Protein AF-A0A959CC67-F1 (afdb_monomer)

Foldseek 3Di:
DVLLCQLCCVDDDPPNPDGRDPVSNVVSVVVVVVVVQVVCCVVVLADRLVCQLVDQHSCPDPVNVPPPLPEPDRDDAPPANEYQDPVVLLVVCVVVVAWAKEWAAARNGRLQSLCSRPACVDPLNVCLRRPHHHYYYHHLHAPAFPCPPDQPDFDALPPPRDTHTGSNSVVQSVCCVQPVDNDPGKIFIGGSVSRHGQDDIDHSVQQVDNVSVSVVSVSSSVSNVVVVVVVVVVVVVVD

Nearest PDB structures (foldseek):
  3f9u-assembly1_A  TM=9.363E-01  e=6.068E-14  Bacteroides fragilis NCTC 9343
  7tkv-assembly1_A  TM=7.760E-01  e=2.331E-03  Brucella abortus 2308
  3ira-assembly1_A  TM=5.179E-01  e=3.150E-04  Methanosarcina mazei Go1
  7tkv-assembly1_B  TM=6.887E-01  e=2.950E-03  Brucella abortus 2308
  3ph9-assembly1_A  TM=6.896E-01  e=1.941E-02  Homo sapiens

Mean predicted aligned error: 8.69 Å

Structure (mmCIF, N/CA/C/O backbone):
data_AF-A0A959CC67-F1
#
_entry.id   AF-A0A959CC67-F1
#
loop_
_atom_site.group_PDB
_atom_site.id
_atom_site.type_symbol
_atom_site.label_atom_id
_atom_site.label_alt_id
_atom_site.label_comp_id
_atom_site.label_asym_id
_atom_site.label_entity_id
_atom_site.label_seq_id
_atom_site.pdbx_PDB_ins_code
_atom_site.Cartn_x
_atom_site.Cartn_y
_atom_site.Cartn_z
_atom_site.occupancy
_atom_site.B_iso_or_equiv
_atom_site.auth_seq_id
_atom_site.auth_comp_id
_atom_site.auth_asym_id
_atom_site.auth_atom_id
_atom_site.pdbx_PDB_model_num
ATOM 1 N N . LEU A 1 1 ? 16.517 -4.692 -28.641 1.00 84.38 1 LEU A N 1
ATOM 2 C CA . LEU A 1 1 ? 16.849 -5.544 -29.814 1.00 84.38 1 LEU A CA 1
ATOM 3 C C . LEU A 1 1 ? 17.348 -4.743 -31.014 1.00 84.38 1 LEU A C 1
ATOM 5 O O . LEU A 1 1 ? 18.507 -4.908 -31.362 1.00 84.38 1 LEU A O 1
ATOM 9 N N . VAL A 1 2 ? 16.550 -3.844 -31.606 1.00 87.00 2 VAL A N 1
ATOM 10 C CA . VAL A 1 2 ? 16.956 -3.065 -32.802 1.00 87.00 2 VAL A CA 1
ATOM 11 C C . VAL A 1 2 ? 18.266 -2.296 -32.593 1.00 87.00 2 VAL A C 1
ATOM 13 O O . VAL A 1 2 ? 19.152 -2.363 -33.438 1.00 87.00 2 VAL A O 1
ATOM 16 N N . LEU A 1 3 ? 18.437 -1.652 -31.432 1.00 86.31 3 LEU A N 1
ATOM 17 C CA . LEU A 1 3 ? 19.683 -0.961 -31.086 1.00 86.31 3 LEU A CA 1
ATOM 18 C C . LEU A 1 3 ? 20.896 -1.907 -31.069 1.00 86.31 3 LEU A C 1
ATOM 20 O O . LEU A 1 3 ? 21.945 -1.555 -31.592 1.00 86.31 3 LEU A O 1
ATOM 24 N N . ALA A 1 4 ? 20.757 -3.124 -30.538 1.00 87.88 4 ALA A N 1
ATOM 25 C CA . ALA A 1 4 ? 21.839 -4.109 -30.535 1.00 87.88 4 ALA A CA 1
ATOM 26 C C . ALA A 1 4 ? 22.205 -4.549 -31.961 1.00 87.88 4 ALA A C 1
ATOM 28 O O . ALA A 1 4 ? 23.375 -4.523 -32.337 1.00 87.88 4 ALA A O 1
ATOM 29 N N . LEU A 1 5 ? 21.196 -4.868 -32.780 1.00 88.12 5 LEU A N 1
ATOM 30 C CA . LEU A 1 5 ? 21.379 -5.254 -34.184 1.00 88.12 5 LEU A CA 1
ATOM 31 C C . LEU A 1 5 ? 22.023 -4.130 -35.012 1.00 88.12 5 LEU A C 1
ATOM 33 O O . LEU A 1 5 ? 22.880 -4.392 -35.858 1.00 88.12 5 LEU A O 1
ATOM 37 N N . TYR A 1 6 ? 21.662 -2.875 -34.736 1.00 88.94 6 TYR A N 1
ATOM 38 C CA . TYR A 1 6 ? 22.313 -1.704 -35.316 1.00 88.94 6 TYR A CA 1
ATOM 39 C C . TYR A 1 6 ? 23.779 -1.594 -34.875 1.00 88.94 6 TYR A C 1
ATOM 41 O O . TYR A 1 6 ? 24.664 -1.399 -35.710 1.00 88.94 6 TYR A O 1
ATOM 49 N N . GLN A 1 7 ? 24.076 -1.772 -33.586 1.00 88.88 7 GLN A N 1
ATOM 50 C CA . GLN A 1 7 ? 25.447 -1.637 -33.097 1.00 88.88 7 GLN A CA 1
ATOM 51 C C . GLN A 1 7 ? 26.378 -2.731 -33.611 1.00 88.88 7 GLN A C 1
ATOM 53 O O . GLN A 1 7 ? 27.510 -2.414 -33.987 1.00 88.88 7 GLN A O 1
ATOM 58 N N . PHE A 1 8 ? 25.886 -3.963 -33.753 1.00 87.81 8 PHE A N 1
ATOM 59 C CA . PHE A 1 8 ? 26.622 -5.068 -34.372 1.00 87.81 8 PHE A CA 1
ATOM 60 C C . PHE A 1 8 ? 26.798 -4.934 -35.891 1.00 87.81 8 PHE A C 1
ATOM 62 O O . PHE A 1 8 ? 27.557 -5.698 -36.479 1.00 87.81 8 PHE A O 1
ATOM 69 N N . GLY A 1 9 ? 26.155 -3.950 -36.530 1.00 82.19 9 GLY A N 1
ATOM 70 C CA . GLY A 1 9 ? 26.275 -3.728 -37.972 1.00 82.19 9 GLY A CA 1
ATOM 71 C C . GLY A 1 9 ? 25.392 -4.644 -38.823 1.00 82.19 9 GLY A C 1
ATOM 72 O O . GLY A 1 9 ? 25.588 -4.699 -40.032 1.00 82.19 9 GLY A O 1
ATOM 73 N N . ILE A 1 10 ? 24.425 -5.343 -38.215 1.00 85.38 10 ILE A N 1
ATOM 74 C CA . ILE A 1 10 ? 23.473 -6.217 -38.921 1.00 85.38 10 ILE A CA 1
ATOM 75 C C . ILE A 1 10 ? 22.441 -5.373 -39.678 1.00 85.38 10 ILE A C 1
ATOM 77 O O . ILE A 1 10 ? 22.110 -5.681 -40.818 1.00 85.38 10 ILE A O 1
ATOM 81 N N . ILE A 1 11 ? 21.959 -4.286 -39.062 1.00 85.44 11 ILE A N 1
ATOM 82 C CA . ILE A 1 11 ? 21.077 -3.309 -39.716 1.00 85.44 11 ILE A CA 1
ATOM 83 C C . ILE A 1 11 ? 21.931 -2.119 -40.164 1.00 85.44 11 ILE A C 1
ATOM 85 O O . ILE A 1 11 ? 22.365 -1.352 -39.301 1.00 85.44 11 ILE A O 1
ATOM 89 N N . PRO A 1 12 ? 22.208 -1.940 -41.465 1.00 77.56 12 PRO A N 1
ATOM 90 C CA . PRO A 1 12 ? 23.045 -0.844 -41.934 1.00 77.56 12 PRO A CA 1
ATOM 91 C C . PRO A 1 12 ? 22.294 0.495 -41.878 1.00 77.56 12 PRO A C 1
ATOM 93 O O . PRO A 1 12 ? 21.225 0.650 -42.461 1.00 77.56 12 PRO A O 1
ATOM 96 N N . TRP A 1 13 ? 22.880 1.491 -41.212 1.00 77.50 13 TRP A N 1
ATOM 97 C CA . TRP A 1 13 ? 22.390 2.878 -41.193 1.00 77.50 13 TRP A CA 1
ATOM 98 C C . TRP A 1 13 ? 23.575 3.852 -41.063 1.00 77.50 13 TRP A C 1
ATOM 100 O O . TRP A 1 13 ? 24.715 3.437 -40.823 1.00 77.50 13 TRP A O 1
ATOM 110 N N . LYS A 1 14 ? 23.342 5.155 -41.286 1.00 75.00 14 LYS A N 1
ATOM 111 C CA . LYS A 1 14 ? 24.371 6.209 -41.194 1.00 75.00 14 LYS A CA 1
ATOM 112 C C . LYS A 1 14 ? 25.206 6.056 -39.914 1.00 75.00 14 LYS A C 1
ATOM 114 O O . LYS A 1 14 ? 24.661 6.104 -38.823 1.00 75.00 14 LYS A O 1
ATOM 119 N N . GLY A 1 15 ? 26.525 5.915 -40.069 1.00 73.62 15 GLY A N 1
ATOM 120 C CA . GLY A 1 15 ? 27.477 5.851 -38.953 1.00 73.62 15 GLY A CA 1
ATOM 121 C C . GLY A 1 15 ? 27.865 4.447 -38.470 1.00 73.62 15 GLY A C 1
ATOM 122 O O . GLY A 1 15 ? 28.756 4.347 -37.633 1.00 73.62 15 GLY A O 1
ATOM 123 N N . ASN A 1 16 ? 27.276 3.365 -39.001 1.00 74.44 16 ASN A N 1
ATOM 124 C CA . ASN A 1 16 ? 27.587 1.997 -38.547 1.00 74.44 16 ASN A CA 1
ATOM 125 C C . ASN A 1 16 ? 28.382 1.132 -39.543 1.00 74.44 16 ASN A C 1
ATOM 127 O O . ASN A 1 16 ? 28.666 -0.029 -39.237 1.00 74.44 16 ASN A O 1
ATOM 131 N N . LYS A 1 17 ? 28.755 1.694 -40.700 1.00 71.56 17 LYS A N 1
ATOM 132 C CA . LYS A 1 17 ? 29.462 0.986 -41.776 1.00 71.56 17 LYS A CA 1
ATOM 133 C C . LYS A 1 17 ? 30.828 0.481 -41.291 1.00 71.56 17 LYS A C 1
ATOM 135 O O . LYS A 1 17 ? 31.613 1.256 -40.755 1.00 71.56 17 LYS A O 1
ATOM 140 N N . GLY A 1 18 ? 31.112 -0.802 -41.514 1.00 74.75 18 GLY A N 1
ATOM 141 C CA . GLY A 1 18 ? 32.368 -1.454 -41.121 1.00 74.75 18 GLY A CA 1
ATOM 142 C C . GLY A 1 18 ? 32.277 -2.257 -39.819 1.00 74.75 18 GLY A C 1
ATOM 143 O O . GLY A 1 18 ? 31.224 -2.327 -39.184 1.00 74.75 18 GLY A O 1
ATOM 144 N N . ARG A 1 19 ? 33.390 -2.898 -39.431 1.00 79.25 19 ARG A N 1
ATOM 145 C CA . ARG A 1 19 ? 33.456 -3.738 -38.224 1.00 79.25 19 ARG A CA 1
ATOM 146 C C . ARG A 1 19 ? 33.178 -2.902 -36.963 1.00 79.25 19 ARG A C 1
ATOM 148 O O . ARG A 1 19 ? 33.760 -1.826 -36.820 1.00 79.25 19 ARG A O 1
ATOM 155 N N . PRO A 1 20 ? 32.310 -3.367 -36.048 1.00 83.50 20 PRO A N 1
ATOM 156 C CA . PRO A 1 20 ? 31.997 -2.627 -34.835 1.00 83.50 20 PRO A CA 1
ATOM 157 C C . PRO A 1 20 ? 33.234 -2.510 -33.938 1.00 83.50 20 PRO A C 1
ATOM 159 O O . PRO A 1 20 ? 33.853 -3.509 -33.582 1.00 83.50 20 PRO A O 1
ATOM 162 N N . GLY A 1 21 ? 33.589 -1.276 -33.573 1.00 87.19 21 GLY A N 1
ATOM 163 C CA . GLY A 1 21 ? 34.634 -1.018 -32.583 1.00 87.19 21 GLY A CA 1
ATOM 164 C C . GLY A 1 21 ? 34.212 -1.438 -31.165 1.00 87.19 21 GLY A C 1
ATOM 165 O O . GLY A 1 21 ? 33.023 -1.673 -30.924 1.00 87.19 21 GLY A O 1
ATOM 166 N N . PRO A 1 22 ? 35.147 -1.471 -30.197 1.00 88.00 22 PRO A N 1
ATOM 167 C CA . PRO A 1 22 ? 34.897 -1.994 -28.849 1.00 88.00 22 PRO A CA 1
ATOM 168 C C . PRO A 1 22 ? 33.706 -1.344 -28.129 1.00 88.00 22 PRO A C 1
ATOM 170 O O . PRO A 1 22 ? 32.892 -2.043 -27.534 1.00 88.00 22 PRO A O 1
ATOM 173 N N . GLY A 1 23 ? 33.539 -0.020 -28.243 1.00 88.88 23 GLY A N 1
ATOM 174 C CA . GLY A 1 23 ? 32.413 0.691 -27.622 1.00 88.88 23 GLY A CA 1
ATOM 175 C C . GLY A 1 23 ? 31.049 0.337 -28.227 1.00 88.88 23 GLY A C 1
ATOM 176 O O . GLY A 1 23 ? 30.067 0.186 -27.503 1.00 88.88 23 GLY A O 1
ATOM 177 N N . ARG A 1 24 ? 30.985 0.130 -29.552 1.00 88.69 24 ARG A N 1
ATOM 178 C CA . ARG A 1 24 ? 29.762 -0.338 -30.228 1.00 88.69 24 ARG A CA 1
ATOM 179 C C . ARG A 1 24 ? 29.434 -1.768 -29.820 1.00 88.69 24 ARG A C 1
ATOM 181 O O . ARG A 1 24 ? 28.270 -2.065 -29.572 1.00 88.69 24 ARG A O 1
ATOM 188 N N . LEU A 1 25 ? 30.449 -2.626 -29.709 1.00 89.62 25 LEU A N 1
ATOM 189 C CA . LEU A 1 25 ? 30.276 -3.998 -29.243 1.00 89.62 25 LEU A CA 1
ATOM 190 C C . LEU A 1 25 ? 29.735 -4.024 -27.806 1.00 89.62 25 LEU A C 1
ATOM 192 O O . LEU A 1 25 ? 28.734 -4.685 -27.555 1.00 89.62 25 LEU A O 1
ATOM 196 N N . ALA A 1 26 ? 30.327 -3.246 -26.895 1.00 92.50 26 ALA A N 1
ATOM 197 C CA . ALA A 1 26 ? 29.885 -3.153 -25.504 1.00 92.50 26 ALA A CA 1
ATOM 198 C C . ALA A 1 26 ? 28.430 -2.668 -25.388 1.00 92.50 26 ALA A C 1
ATOM 200 O O . ALA A 1 26 ? 27.608 -3.322 -24.746 1.00 92.50 26 ALA A O 1
ATOM 201 N N . LEU A 1 27 ? 28.084 -1.567 -26.066 1.00 91.81 27 LEU A N 1
ATOM 202 C CA . LEU A 1 27 ? 26.721 -1.031 -26.051 1.00 91.81 27 LEU A CA 1
ATOM 203 C C . LEU A 1 27 ? 25.716 -1.988 -26.713 1.00 91.81 27 LEU A C 1
ATOM 205 O O . LEU A 1 27 ? 24.588 -2.121 -26.238 1.00 91.81 27 LEU A O 1
ATOM 209 N N . GLY A 1 28 ? 26.118 -2.668 -27.791 1.00 91.69 28 GLY A N 1
ATOM 210 C CA . GLY A 1 28 ? 25.304 -3.676 -28.466 1.00 91.69 28 GLY A CA 1
ATOM 211 C C . GLY A 1 28 ? 24.999 -4.868 -27.563 1.00 91.69 28 GLY A C 1
ATOM 212 O O . GLY A 1 28 ? 23.834 -5.232 -27.406 1.00 91.69 28 GLY A O 1
ATOM 213 N N . THR A 1 29 ? 26.020 -5.418 -26.903 1.00 92.00 29 THR A N 1
ATOM 214 C CA . THR A 1 29 ? 25.877 -6.528 -25.950 1.00 92.00 29 THR A CA 1
ATOM 215 C C . THR A 1 29 ? 25.017 -6.132 -24.754 1.00 92.00 29 THR A C 1
ATOM 217 O O . THR A 1 29 ? 24.089 -6.863 -24.420 1.00 92.00 29 THR A O 1
ATOM 220 N N . ALA A 1 30 ? 25.240 -4.954 -24.162 1.00 92.31 30 ALA A N 1
ATOM 221 C CA . ALA A 1 30 ? 24.414 -4.452 -23.061 1.00 92.31 30 ALA A CA 1
ATOM 222 C C . ALA A 1 30 ? 22.941 -4.284 -23.478 1.00 92.31 30 ALA A C 1
ATOM 224 O O . ALA A 1 30 ? 22.035 -4.739 -22.783 1.00 92.31 30 ALA A O 1
ATOM 225 N N . SER A 1 31 ? 22.697 -3.708 -24.660 1.00 92.25 31 SER A N 1
ATOM 226 C CA . SER A 1 31 ? 21.345 -3.540 -25.215 1.00 92.25 31 SER A CA 1
ATOM 227 C C . SER A 1 31 ? 20.658 -4.875 -25.519 1.00 92.25 31 SER A C 1
ATOM 229 O O . SER A 1 31 ? 19.432 -4.971 -25.447 1.00 92.25 31 SER A O 1
ATOM 231 N N . LEU A 1 32 ? 21.429 -5.895 -25.908 1.00 92.38 32 LEU A N 1
ATOM 232 C CA . LEU A 1 32 ? 20.925 -7.240 -26.166 1.00 92.38 32 LEU A CA 1
ATOM 233 C C . LEU A 1 32 ? 20.570 -7.948 -24.854 1.00 92.38 32 LEU A C 1
ATOM 235 O O . LEU A 1 32 ? 19.459 -8.454 -24.735 1.00 92.38 32 LEU A O 1
ATOM 239 N N . ALA A 1 33 ? 21.470 -7.920 -23.868 1.00 90.69 33 ALA A N 1
ATOM 240 C CA . ALA A 1 33 ? 21.250 -8.493 -22.542 1.00 90.69 33 ALA A CA 1
ATOM 241 C C . ALA A 1 33 ? 20.023 -7.875 -21.857 1.00 90.69 33 ALA A C 1
ATOM 243 O O . ALA A 1 33 ? 19.151 -8.601 -21.384 1.00 90.69 33 ALA A O 1
ATOM 244 N N . PHE A 1 34 ? 19.897 -6.544 -21.897 1.00 89.81 34 PHE A N 1
ATOM 245 C CA . PHE A 1 34 ? 18.716 -5.848 -21.388 1.00 89.81 34 PHE A CA 1
ATOM 246 C C . PHE A 1 34 ? 17.434 -6.282 -22.109 1.00 89.81 34 PHE A C 1
ATOM 248 O O . PHE A 1 34 ? 16.415 -6.532 -21.472 1.00 89.81 34 PHE A O 1
ATOM 255 N N . ALA A 1 35 ? 17.471 -6.420 -23.437 1.00 89.50 35 ALA A N 1
ATOM 256 C CA . ALA A 1 35 ? 16.290 -6.835 -24.182 1.00 89.50 35 ALA A CA 1
ATOM 257 C C . ALA A 1 35 ? 15.887 -8.292 -23.912 1.00 89.50 35 ALA A C 1
ATOM 259 O O . ALA A 1 35 ? 14.693 -8.577 -23.885 1.00 89.50 35 ALA A O 1
ATOM 260 N N . PHE A 1 36 ? 16.846 -9.194 -23.688 1.00 89.19 36 PHE A N 1
ATOM 261 C CA . PHE A 1 36 ? 16.548 -10.553 -23.231 1.00 89.19 36 PHE A CA 1
ATOM 262 C C . PHE A 1 36 ? 15.955 -10.560 -21.822 1.00 89.19 36 PHE A C 1
ATOM 264 O O . PHE A 1 36 ? 14.976 -11.262 -21.603 1.00 89.19 36 PHE A O 1
ATOM 271 N N . TYR A 1 37 ? 16.480 -9.744 -20.904 1.00 86.44 37 TYR A N 1
ATOM 272 C CA . TYR A 1 37 ? 15.946 -9.603 -19.546 1.00 86.44 37 TYR A CA 1
ATOM 273 C C . TYR A 1 37 ? 14.495 -9.092 -19.536 1.00 86.44 37 TYR A C 1
ATOM 275 O O . TYR A 1 37 ? 13.625 -9.684 -18.901 1.00 86.44 37 TYR A O 1
ATOM 283 N N . VAL A 1 38 ? 14.195 -8.038 -20.304 1.00 86.56 38 VAL A N 1
ATOM 284 C CA . VAL A 1 38 ? 12.814 -7.545 -20.454 1.00 86.56 38 VAL A CA 1
ATOM 285 C C . VAL A 1 38 ? 11.937 -8.571 -21.171 1.00 86.56 38 VAL A C 1
ATOM 287 O O . VAL A 1 38 ? 10.808 -8.826 -20.756 1.00 86.56 38 VAL A O 1
ATOM 290 N N . GLY A 1 39 ? 12.463 -9.198 -22.226 1.00 85.25 39 GLY A N 1
ATOM 291 C CA . GLY A 1 39 ? 11.766 -10.232 -22.985 1.00 85.25 39 GLY A CA 1
ATOM 292 C C . GLY A 1 39 ? 11.374 -11.436 -22.130 1.00 85.25 39 GLY A C 1
ATOM 293 O O . GLY A 1 39 ? 10.245 -11.903 -22.243 1.00 85.25 39 GLY A O 1
ATOM 294 N N . SER A 1 40 ? 12.249 -11.906 -21.234 1.00 82.12 40 SER A N 1
ATOM 295 C CA . SER A 1 40 ? 11.918 -13.008 -20.325 1.00 82.12 40 SER A CA 1
ATOM 296 C C . SER A 1 40 ? 10.826 -12.617 -19.332 1.00 82.12 40 SER A C 1
ATOM 298 O O . SER A 1 40 ? 9.936 -13.424 -19.084 1.00 82.12 40 SER A O 1
ATOM 300 N N . GLY A 1 41 ? 10.839 -11.382 -18.813 1.00 78.00 41 GLY A N 1
ATOM 301 C CA . GLY A 1 41 ? 9.760 -10.880 -17.955 1.00 78.00 41 GLY A CA 1
ATOM 302 C C . GLY A 1 41 ? 8.414 -10.791 -18.674 1.00 78.00 41 GLY A C 1
ATOM 303 O O . GLY A 1 41 ? 7.404 -11.198 -18.114 1.00 78.00 41 GLY A O 1
ATOM 304 N N . LEU A 1 42 ? 8.395 -10.347 -19.936 1.00 79.06 42 LEU A N 1
ATOM 305 C CA . LEU A 1 42 ? 7.168 -10.270 -20.743 1.00 79.06 42 LEU A CA 1
ATOM 306 C C . LEU A 1 42 ? 6.613 -11.648 -21.122 1.00 79.06 42 LEU A C 1
ATOM 308 O O . LEU A 1 42 ? 5.404 -11.851 -21.074 1.00 79.06 42 LEU A O 1
ATOM 312 N N . VAL A 1 43 ? 7.478 -12.596 -21.498 1.00 80.12 43 VAL A N 1
ATOM 313 C CA . VAL A 1 43 ? 7.059 -13.959 -21.874 1.00 80.12 43 VAL A CA 1
ATOM 314 C C . VAL A 1 43 ? 6.572 -14.741 -20.653 1.00 80.12 43 VAL A C 1
ATOM 316 O O . VAL A 1 43 ? 5.562 -15.441 -20.732 1.00 80.12 43 VAL A O 1
ATOM 319 N N . ASN A 1 44 ? 7.267 -14.603 -19.522 1.00 71.94 44 ASN A N 1
ATOM 320 C CA . ASN A 1 44 ? 6.933 -15.309 -18.286 1.00 71.94 44 ASN A CA 1
ATOM 321 C C . ASN A 1 44 ? 5.936 -14.544 -17.401 1.00 71.94 44 ASN A C 1
ATOM 323 O O . ASN A 1 44 ? 5.516 -15.087 -16.385 1.00 71.94 44 ASN A O 1
ATOM 327 N N . TYR A 1 45 ? 5.550 -13.320 -17.780 1.00 68.62 45 TYR A N 1
ATOM 328 C CA . TYR A 1 45 ? 4.691 -12.412 -17.009 1.00 68.62 45 TYR A CA 1
ATOM 329 C C . TYR A 1 45 ? 5.139 -12.249 -15.550 1.00 68.62 45 TYR A C 1
ATOM 331 O O . TYR A 1 45 ? 4.351 -12.386 -14.618 1.00 68.62 45 TYR A O 1
ATOM 339 N N . GLN A 1 46 ? 6.426 -11.975 -15.356 1.00 70.25 46 GLN A N 1
ATOM 340 C CA . GLN A 1 46 ? 7.019 -11.761 -14.038 1.00 70.25 46 GLN A CA 1
ATOM 341 C C . GLN A 1 46 ? 7.424 -10.301 -13.867 1.00 70.25 46 GLN A C 1
ATOM 343 O O . GLN A 1 46 ? 7.903 -9.665 -14.811 1.00 70.25 46 GLN A O 1
ATOM 348 N N . SER A 1 47 ? 7.276 -9.783 -12.646 1.00 66.38 47 SER A N 1
ATOM 349 C CA . SER A 1 47 ? 7.875 -8.508 -12.279 1.00 66.38 47 SER A CA 1
ATOM 350 C C . SER A 1 47 ? 9.396 -8.642 -12.301 1.00 66.38 47 SER A C 1
ATOM 352 O O . SER A 1 47 ? 9.994 -9.558 -11.736 1.00 66.38 47 SER A O 1
ATOM 354 N N . LEU A 1 48 ? 10.039 -7.733 -13.024 1.00 71.56 48 LEU A N 1
ATOM 355 C CA . LEU A 1 48 ? 11.488 -7.688 -13.132 1.00 71.56 48 LEU A CA 1
ATOM 356 C C . LEU A 1 48 ? 12.008 -6.781 -12.026 1.00 71.56 48 LEU A C 1
ATOM 358 O O . LEU A 1 48 ? 11.726 -5.587 -12.038 1.00 71.56 48 LEU A O 1
ATOM 362 N N . SER A 1 49 ? 12.809 -7.323 -11.112 1.00 65.62 49 SER A N 1
ATOM 363 C CA . SER A 1 49 ? 13.332 -6.584 -9.955 1.00 65.62 49 SER A CA 1
ATOM 364 C C . SER A 1 49 ? 14.026 -5.260 -10.317 1.00 65.62 49 SER A C 1
ATOM 366 O O . SER A 1 49 ? 13.864 -4.272 -9.606 1.00 65.62 49 SER A O 1
ATOM 368 N N . LEU A 1 50 ? 14.741 -5.190 -11.450 1.00 68.00 50 LEU A N 1
ATOM 369 C CA . LEU A 1 50 ? 15.402 -3.958 -11.919 1.00 68.00 50 LEU A CA 1
ATOM 370 C C . LEU A 1 50 ? 14.430 -2.903 -12.469 1.00 68.00 50 LEU A C 1
ATOM 372 O O . LEU A 1 50 ? 14.787 -1.730 -12.560 1.00 68.00 50 LEU A O 1
ATOM 376 N N . LEU A 1 51 ? 13.226 -3.314 -12.860 1.00 72.12 51 LEU A N 1
ATOM 377 C CA . LEU A 1 51 ? 12.159 -2.445 -13.364 1.00 72.12 51 LEU A CA 1
ATOM 378 C C . LEU A 1 51 ? 10.972 -2.384 -12.394 1.00 72.12 51 LEU A C 1
ATOM 380 O O . LEU A 1 51 ? 9.891 -1.928 -12.772 1.00 72.12 51 LEU A O 1
ATOM 384 N N . SER A 1 52 ? 11.191 -2.821 -11.151 1.00 69.31 52 SER A N 1
ATOM 385 C CA . SER A 1 52 ? 10.190 -2.847 -10.095 1.00 69.31 52 SER A CA 1
ATOM 386 C C . SER A 1 52 ? 9.638 -1.445 -9.847 1.00 69.31 52 SER A C 1
ATOM 388 O O . SER A 1 52 ? 10.381 -0.502 -9.549 1.00 69.31 52 SER A O 1
ATOM 390 N N . GLY A 1 53 ? 8.328 -1.298 -10.044 1.00 66.56 53 GLY A N 1
ATOM 391 C CA . GLY A 1 53 ? 7.610 -0.026 -9.949 1.00 66.56 53 GLY A CA 1
ATOM 392 C C . GLY A 1 53 ? 7.736 0.924 -11.144 1.00 66.56 53 GLY A C 1
ATOM 393 O O . GLY A 1 53 ? 7.127 1.987 -11.112 1.00 66.56 53 GLY A O 1
ATOM 394 N N . LEU A 1 54 ? 8.472 0.563 -12.200 1.00 71.75 54 LEU A N 1
ATOM 395 C CA . LEU A 1 54 ? 8.435 1.264 -13.494 1.00 71.75 54 LEU A CA 1
ATOM 396 C C . LEU A 1 54 ? 7.557 0.533 -14.514 1.00 71.75 54 LEU A C 1
ATOM 398 O O . LEU A 1 54 ? 6.896 1.171 -15.331 1.00 71.75 54 LEU A O 1
ATOM 402 N N . ALA A 1 55 ? 7.582 -0.801 -14.496 1.00 70.19 55 ALA A N 1
ATOM 403 C CA . ALA A 1 55 ? 6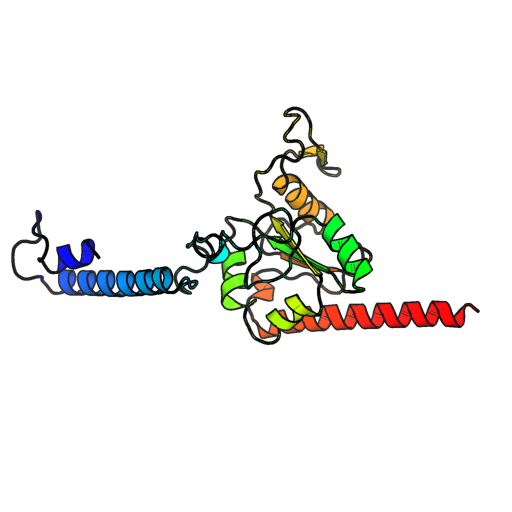.715 -1.619 -15.330 1.00 70.19 55 ALA A CA 1
ATOM 404 C C . ALA A 1 55 ? 5.307 -1.714 -14.711 1.00 70.19 55 ALA A C 1
ATOM 406 O O . ALA A 1 55 ? 5.190 -1.763 -13.483 1.00 70.19 55 ALA A O 1
ATOM 407 N N . PRO A 1 56 ? 4.239 -1.753 -15.531 1.00 64.88 56 PRO A N 1
ATOM 408 C CA . PRO A 1 56 ? 2.899 -2.006 -15.022 1.00 64.88 56 PRO A CA 1
ATOM 409 C C . PRO A 1 56 ? 2.857 -3.375 -14.319 1.00 64.88 56 PRO A C 1
ATOM 411 O O . PRO A 1 56 ? 3.493 -4.319 -14.802 1.00 64.88 56 PRO A O 1
ATOM 414 N N . PRO A 1 57 ? 2.119 -3.508 -13.205 1.00 66.44 57 PRO A N 1
ATOM 415 C CA . PRO A 1 57 ? 2.047 -4.767 -12.476 1.00 66.44 57 PRO A CA 1
ATOM 416 C C . PRO A 1 57 ? 1.493 -5.909 -13.326 1.00 66.44 57 PRO A C 1
ATOM 418 O O . PRO A 1 57 ? 0.629 -5.719 -14.184 1.00 66.44 57 PRO A O 1
ATOM 421 N N . VAL A 1 58 ? 1.948 -7.128 -13.039 1.00 68.62 58 VAL A N 1
ATOM 422 C CA . VAL A 1 58 ? 1.601 -8.326 -13.821 1.00 68.62 58 VAL A CA 1
ATOM 423 C C . VAL A 1 58 ? 0.098 -8.630 -13.835 1.00 68.62 58 VAL A C 1
ATOM 425 O O . VAL A 1 58 ? -0.395 -9.112 -14.853 1.00 68.62 58 VAL A O 1
ATOM 428 N N . HIS A 1 59 ? -0.642 -8.268 -12.781 1.00 63.53 59 HIS A N 1
ATOM 429 C CA . HIS A 1 59 ? -2.093 -8.473 -12.683 1.00 63.53 59 HIS A CA 1
ATOM 430 C C . HIS A 1 59 ? -2.908 -7.611 -13.664 1.00 63.53 59 HIS A C 1
ATOM 432 O O . HIS A 1 59 ? -4.016 -7.990 -14.024 1.00 63.53 59 HIS A O 1
ATOM 438 N N . TYR A 1 60 ? -2.349 -6.512 -14.187 1.00 62.50 60 TYR A N 1
ATOM 439 C CA . TYR A 1 60 ? -2.973 -5.726 -15.265 1.00 62.50 60 TYR A CA 1
ATOM 440 C C . TYR A 1 60 ? -2.715 -6.301 -16.667 1.00 62.50 60 TYR A C 1
ATOM 442 O O . TYR A 1 60 ? -3.192 -5.760 -17.667 1.00 62.50 60 TYR A O 1
ATOM 450 N N . SER A 1 61 ? -1.923 -7.370 -16.789 1.00 62.06 61 SER A N 1
ATOM 451 C CA . SER A 1 61 ? -1.602 -7.954 -18.094 1.00 62.06 61 SER A CA 1
ATOM 452 C C . SER A 1 61 ? -2.819 -8.653 -18.688 1.00 62.06 61 SER A C 1
ATOM 454 O O . SER A 1 61 ? -3.507 -9.378 -17.986 1.00 62.06 61 SER A O 1
ATOM 456 N N . TYR A 1 62 ? -3.017 -8.561 -20.006 1.00 60.50 62 TYR A N 1
ATOM 457 C CA . TYR A 1 62 ? -4.129 -9.206 -20.732 1.00 60.50 62 TYR A CA 1
ATOM 458 C C . TYR A 1 62 ? -4.345 -10.697 -20.397 1.00 60.50 62 TYR A C 1
ATOM 460 O O . TYR A 1 62 ? -5.467 -11.185 -20.434 1.00 60.50 62 TYR A O 1
ATOM 468 N N . LYS A 1 63 ? -3.274 -11.425 -20.053 1.00 57.50 63 LYS A N 1
ATOM 469 C CA . LYS A 1 63 ? -3.339 -12.844 -19.673 1.00 57.50 63 LYS A CA 1
ATOM 470 C C . LYS A 1 63 ? -3.994 -13.082 -18.302 1.00 57.50 63 LYS A C 1
ATOM 472 O O . LYS A 1 63 ? -4.614 -14.121 -18.125 1.00 57.50 63 LYS A O 1
ATOM 477 N N . TYR A 1 64 ? -3.855 -12.133 -17.377 1.00 54.09 64 TYR A N 1
ATOM 478 C CA . TYR A 1 64 ? -4.456 -12.154 -16.036 1.00 54.09 64 TYR A CA 1
ATOM 479 C C . TYR A 1 64 ? -5.695 -11.250 -15.935 1.00 54.09 64 TYR A C 1
ATOM 481 O O . TYR A 1 64 ? -6.540 -11.464 -15.080 1.00 54.09 64 TYR A O 1
ATOM 489 N N . GLY A 1 65 ? -5.882 -10.311 -16.868 1.00 47.59 65 GLY A N 1
ATOM 490 C CA . GLY A 1 65 ? -7.043 -9.416 -16.949 1.00 47.59 65 GLY A CA 1
ATOM 491 C C . GLY A 1 65 ? -8.373 -10.094 -17.309 1.00 47.59 65 GLY A C 1
ATOM 492 O O . GLY A 1 65 ? -9.352 -9.403 -17.569 1.00 47.59 65 GLY A O 1
ATOM 493 N N . GLY A 1 66 ? -8.402 -11.430 -17.367 1.00 45.72 66 GLY A N 1
ATOM 494 C CA . GLY A 1 66 ? -9.617 -12.242 -17.462 1.00 45.72 66 GLY A CA 1
ATOM 495 C C . GLY A 1 66 ? -10.001 -12.938 -16.152 1.00 45.72 66 GLY A C 1
ATOM 496 O O . GLY A 1 66 ? -11.052 -13.577 -16.108 1.00 45.72 66 GLY A O 1
ATOM 497 N N . GLU A 1 67 ? -9.182 -12.844 -15.099 1.00 48.91 67 GLU A N 1
ATOM 498 C CA . GLU A 1 67 ? -9.574 -13.302 -13.766 1.00 48.91 67 GLU A CA 1
ATOM 499 C C . GLU A 1 67 ? -10.635 -12.339 -13.239 1.00 48.91 67 GLU A C 1
ATOM 501 O O . GLU A 1 67 ? -10.389 -11.144 -13.081 1.00 48.91 67 GLU A O 1
ATOM 506 N N . GLN A 1 68 ? -11.852 -12.850 -13.043 1.00 50.12 68 GLN A N 1
ATOM 507 C CA . GLN A 1 68 ? -12.946 -12.065 -12.489 1.00 50.12 68 GLN A CA 1
ATOM 508 C C . GLN A 1 68 ? -12.516 -11.541 -11.122 1.00 50.12 68 GLN A C 1
ATOM 510 O O . GLN A 1 68 ? -12.375 -12.316 -10.176 1.00 50.12 68 GLN A O 1
ATOM 515 N N . HIS A 1 69 ? -12.276 -10.233 -11.028 1.00 59.81 69 HIS A N 1
ATOM 516 C CA . HIS A 1 69 ? -12.067 -9.584 -9.745 1.00 59.81 69 HIS A CA 1
ATOM 517 C C . HIS A 1 69 ? -13.308 -9.861 -8.893 1.00 59.81 69 HIS A C 1
ATOM 519 O O . HIS A 1 69 ? -14.431 -9.572 -9.305 1.00 59.81 69 HIS A O 1
ATOM 525 N N . LYS A 1 70 ? -13.109 -10.496 -7.734 1.00 67.00 70 LYS A N 1
ATOM 526 C CA . LYS A 1 70 ? -14.200 -10.828 -6.805 1.00 67.00 70 LYS A CA 1
ATOM 527 C C . LYS A 1 70 ? -14.891 -9.581 -6.255 1.00 67.00 70 LYS A C 1
ATOM 529 O O . LYS A 1 70 ? -16.047 -9.659 -5.847 1.00 67.00 70 LYS A O 1
ATOM 534 N N . HIS A 1 71 ? -14.171 -8.462 -6.251 1.00 78.19 71 HIS A N 1
ATOM 535 C CA . HIS A 1 71 ? -14.587 -7.178 -5.714 1.00 78.19 71 HIS A CA 1
ATOM 536 C C . HIS A 1 71 ? -14.428 -6.077 -6.765 1.00 78.19 71 HIS A C 1
ATOM 538 O O . HIS A 1 71 ? -13.551 -6.152 -7.629 1.00 78.19 71 HIS A O 1
ATOM 544 N N . ASP A 1 72 ? -15.278 -5.054 -6.678 1.00 73.81 72 ASP A N 1
ATOM 545 C CA . ASP A 1 72 ? -15.240 -3.903 -7.577 1.00 73.81 72 ASP A CA 1
ATOM 546 C C . ASP A 1 72 ? -13.964 -3.082 -7.346 1.00 73.81 72 ASP A C 1
ATOM 548 O O . ASP A 1 72 ? -13.708 -2.605 -6.241 1.00 73.81 72 ASP A O 1
ATOM 552 N N . GLY A 1 73 ? -13.165 -2.890 -8.398 1.00 72.50 73 GLY A N 1
ATOM 553 C CA . GLY A 1 73 ? -11.930 -2.105 -8.355 1.00 72.50 73 GLY A CA 1
ATOM 554 C C . GLY A 1 73 ? -10.751 -2.782 -9.062 1.00 72.50 73 GLY A C 1
ATOM 555 O O . GLY A 1 73 ? -10.955 -3.690 -9.872 1.00 72.50 73 GLY A O 1
ATOM 556 N N . PRO A 1 74 ? -9.515 -2.301 -8.831 1.00 73.06 74 PRO A N 1
ATOM 557 C CA . PRO A 1 74 ? -8.329 -2.839 -9.489 1.00 73.06 74 PRO A CA 1
ATOM 558 C C . PRO A 1 74 ? -7.865 -4.152 -8.851 1.00 73.06 74 PRO A C 1
ATOM 560 O O . PRO A 1 74 ? -7.628 -4.185 -7.655 1.00 73.06 74 PRO A O 1
ATOM 563 N N . GLY A 1 75 ? -7.636 -5.206 -9.640 1.00 74.81 75 GLY A N 1
ATOM 564 C CA . GLY A 1 75 ? -7.199 -6.507 -9.119 1.00 74.81 75 GLY A CA 1
ATOM 565 C C . GLY A 1 75 ? -6.034 -6.467 -8.120 1.00 74.81 75 GLY A C 1
ATOM 566 O O . GLY A 1 75 ? -5.103 -5.668 -8.231 1.00 74.81 75 GLY A O 1
ATOM 567 N N . CYS A 1 76 ? -6.075 -7.377 -7.151 1.00 82.50 76 CYS A N 1
ATOM 568 C CA . CYS A 1 76 ? -5.086 -7.477 -6.085 1.00 82.50 76 CYS A CA 1
ATOM 569 C C . CYS A 1 76 ? -3.843 -8.265 -6.539 1.00 82.50 76 CYS A C 1
ATOM 571 O O . CYS A 1 76 ? -3.954 -9.225 -7.308 1.00 82.50 76 CYS A O 1
ATOM 573 N N . PRO A 1 77 ? -2.638 -7.923 -6.053 1.00 83.19 77 PRO A N 1
ATOM 574 C CA . PRO A 1 77 ? -1.437 -8.696 -6.348 1.00 83.19 77 PRO A CA 1
ATOM 575 C C . PRO A 1 77 ? -1.492 -10.094 -5.704 1.00 83.19 77 PRO A C 1
ATOM 577 O O . PRO A 1 77 ? -2.073 -10.280 -4.637 1.00 83.19 77 PRO A O 1
ATOM 580 N N . HIS A 1 78 ? -0.825 -11.070 -6.332 1.00 83.44 78 HIS A N 1
ATOM 581 C CA . HIS A 1 78 ? -0.616 -12.437 -5.808 1.00 83.44 78 HIS A CA 1
ATOM 582 C C . HIS A 1 78 ? -1.882 -13.247 -5.499 1.00 83.44 78 HIS A C 1
ATOM 584 O O . HIS A 1 78 ? -1.854 -14.096 -4.600 1.00 83.44 78 HIS A O 1
ATOM 590 N N . ASP A 1 79 ? -2.970 -12.997 -6.235 1.00 81.31 79 ASP A N 1
ATOM 591 C CA . ASP A 1 79 ? -4.264 -13.670 -6.032 1.00 81.31 79 ASP A CA 1
ATOM 592 C C . ASP A 1 79 ? -4.763 -13.519 -4.578 1.00 81.31 79 ASP A C 1
ATOM 594 O O . ASP A 1 79 ? -5.275 -14.442 -3.940 1.00 81.31 79 ASP A O 1
ATOM 598 N N . LEU A 1 80 ? -4.502 -12.346 -3.990 1.00 87.38 80 LEU A N 1
ATOM 599 C CA . LEU A 1 80 ? -5.086 -11.960 -2.713 1.00 87.38 80 LEU A CA 1
ATOM 600 C C . LEU A 1 80 ? -6.548 -11.565 -2.915 1.00 87.38 80 LEU A C 1
ATOM 602 O O . LEU A 1 80 ? -6.900 -10.901 -3.885 1.00 87.38 80 LEU A O 1
ATOM 606 N N . ASP A 1 81 ? -7.390 -11.939 -1.958 1.00 89.75 81 ASP A N 1
ATOM 607 C CA . ASP A 1 81 ? -8.778 -11.495 -1.914 1.00 89.75 81 ASP A CA 1
ATOM 608 C C . ASP A 1 81 ? -8.824 -10.142 -1.195 1.00 89.75 81 ASP A C 1
ATOM 610 O O . ASP A 1 81 ? -8.759 -10.093 0.037 1.00 89.75 81 ASP A O 1
ATOM 614 N N . CYS A 1 82 ? -8.807 -9.043 -1.956 1.00 91.12 82 CYS A N 1
ATOM 615 C CA . CYS A 1 82 ? -8.784 -7.694 -1.399 1.00 91.12 82 CYS A CA 1
ATOM 616 C C . CYS A 1 82 ? -9.951 -6.830 -1.873 1.00 91.12 82 CYS A C 1
ATOM 618 O O . CYS A 1 82 ? -10.460 -6.962 -2.984 1.00 91.12 82 CYS A O 1
ATOM 620 N N . TYR A 1 83 ? -10.355 -5.931 -0.985 1.00 95.00 83 TYR A N 1
ATOM 621 C CA . TYR A 1 83 ? -11.427 -4.969 -1.187 1.00 95.00 83 TYR A CA 1
ATOM 622 C C . TYR A 1 83 ? -10.856 -3.609 -1.602 1.00 95.00 83 TYR A C 1
ATOM 624 O O . TYR A 1 83 ? -9.701 -3.287 -1.303 1.00 95.00 83 TYR A O 1
ATOM 632 N N . HIS A 1 84 ? -11.693 -2.770 -2.213 1.00 94.75 84 HIS A N 1
ATOM 633 C CA . HIS A 1 84 ? -11.347 -1.385 -2.575 1.00 94.75 84 HIS A CA 1
ATOM 634 C C . HIS A 1 84 ? -12.265 -0.335 -1.945 1.00 94.75 84 HIS A C 1
ATOM 636 O O . HIS A 1 84 ? -12.046 0.869 -2.117 1.00 94.75 84 HIS A O 1
ATOM 642 N N . ASP A 1 85 ? -13.251 -0.785 -1.169 1.00 94.69 85 ASP A N 1
ATOM 643 C CA . ASP A 1 85 ? -14.022 0.050 -0.266 1.00 94.69 85 ASP A CA 1
ATOM 644 C C . ASP A 1 85 ? -13.835 -0.407 1.186 1.00 94.69 85 ASP A C 1
ATOM 646 O O . ASP A 1 85 ? -13.882 -1.594 1.517 1.00 94.69 85 ASP A O 1
ATOM 650 N N . PHE A 1 86 ? -13.563 0.563 2.057 1.00 96.62 86 PHE A N 1
ATOM 651 C CA . PHE A 1 86 ? -13.290 0.314 3.467 1.00 96.62 86 PHE A CA 1
ATOM 652 C C . PHE A 1 86 ? -14.507 -0.238 4.219 1.00 96.62 86 PHE A C 1
ATOM 654 O O . PHE A 1 86 ? -14.337 -1.079 5.101 1.00 96.62 86 PHE A O 1
ATOM 661 N N . ASP A 1 87 ? -15.719 0.211 3.890 1.00 95.88 87 ASP A N 1
ATOM 662 C CA . ASP A 1 87 ? -16.927 -0.199 4.604 1.00 95.88 87 ASP A CA 1
ATOM 663 C C . ASP A 1 87 ? -17.287 -1.654 4.267 1.00 95.88 87 ASP A C 1
ATOM 665 O O . ASP A 1 87 ? -17.654 -2.424 5.161 1.00 95.88 87 ASP A O 1
ATOM 669 N N . GLU A 1 88 ? -17.095 -2.059 3.009 1.00 96.25 88 GLU A N 1
ATOM 670 C CA . GLU A 1 88 ? -17.227 -3.456 2.573 1.00 96.25 88 GLU A CA 1
ATOM 671 C C . GLU A 1 88 ? -16.207 -4.361 3.268 1.00 96.25 88 GLU A C 1
ATOM 673 O O . GLU A 1 88 ? -16.575 -5.374 3.872 1.00 96.25 88 GLU A O 1
ATOM 678 N N . ALA A 1 89 ? -14.933 -3.955 3.267 1.00 97.25 89 ALA A N 1
ATOM 679 C CA . ALA A 1 89 ? -13.872 -4.686 3.949 1.00 97.25 89 ALA A CA 1
ATOM 680 C C . ALA A 1 89 ? -14.155 -4.823 5.450 1.00 97.25 89 ALA A C 1
ATOM 682 O O . ALA A 1 89 ? -13.957 -5.887 6.036 1.00 97.25 89 ALA A O 1
ATOM 683 N N . LEU A 1 90 ? -14.641 -3.757 6.092 1.00 97.81 90 LEU A N 1
ATOM 684 C CA . LEU A 1 90 ? -14.978 -3.752 7.512 1.00 97.81 90 LEU A CA 1
ATOM 685 C C . LEU A 1 90 ? -16.151 -4.685 7.824 1.00 97.81 90 LEU A C 1
ATOM 687 O O . LEU A 1 90 ? -16.122 -5.390 8.838 1.00 97.81 90 LEU A O 1
ATOM 691 N N . ALA A 1 91 ? -17.182 -4.699 6.979 1.00 97.75 91 ALA A N 1
ATOM 692 C CA . ALA A 1 91 ? -18.291 -5.637 7.114 1.00 97.75 91 ALA A CA 1
ATOM 693 C C . ALA A 1 91 ? -17.795 -7.087 7.014 1.00 97.75 91 ALA A C 1
ATOM 695 O O . ALA A 1 91 ? -18.157 -7.925 7.847 1.00 97.75 91 ALA A O 1
ATOM 696 N N . GLU A 1 92 ? -16.897 -7.363 6.069 1.00 97.06 92 GLU A N 1
ATOM 697 C CA . GLU A 1 92 ? -16.310 -8.687 5.906 1.00 97.06 92 GLU A CA 1
ATOM 698 C C . GLU A 1 92 ? -15.396 -9.080 7.074 1.00 97.06 92 GLU A C 1
ATOM 700 O O . GLU A 1 92 ? -15.489 -10.193 7.593 1.00 97.06 92 GLU A O 1
ATOM 705 N N . ALA A 1 93 ? -14.558 -8.161 7.551 1.00 97.62 93 ALA A N 1
ATOM 706 C CA . ALA A 1 93 ? -13.687 -8.359 8.708 1.00 97.62 93 ALA A CA 1
ATOM 707 C C . ALA A 1 93 ? -14.485 -8.715 9.971 1.00 97.62 93 ALA A C 1
ATOM 709 O O . ALA A 1 93 ? -14.083 -9.577 10.761 1.00 97.62 93 ALA A O 1
ATOM 710 N N . LYS A 1 94 ? -15.661 -8.100 10.147 1.00 96.94 94 LYS A N 1
ATOM 711 C CA . LYS A 1 94 ? -16.607 -8.465 11.212 1.00 96.94 94 LYS A CA 1
ATOM 712 C C . LYS A 1 94 ? -17.183 -9.857 10.988 1.00 96.94 94 LYS A C 1
ATOM 714 O O . LYS A 1 94 ? -17.175 -10.664 11.914 1.00 96.94 94 LYS A O 1
ATOM 719 N N . ARG A 1 95 ? -17.637 -10.156 9.768 1.00 96.94 95 ARG A N 1
ATOM 720 C CA . ARG A 1 95 ? -18.246 -11.447 9.414 1.00 96.94 95 ARG A CA 1
ATOM 721 C C . ARG A 1 95 ? -17.280 -12.618 9.597 1.00 96.94 95 ARG A C 1
ATOM 723 O O . ARG A 1 95 ? -17.667 -13.646 10.143 1.00 96.94 95 ARG A O 1
ATOM 730 N N . GLN A 1 96 ? -16.033 -12.464 9.156 1.00 96.06 96 GLN A N 1
ATOM 731 C CA . GLN A 1 96 ? -14.983 -13.477 9.293 1.00 96.06 96 GLN A CA 1
ATOM 732 C C . GLN A 1 96 ? -14.305 -13.463 10.670 1.00 96.06 96 GLN A C 1
ATOM 734 O O . GLN A 1 96 ? -13.511 -14.355 10.963 1.00 96.06 96 GLN A O 1
ATOM 739 N N . ASN A 1 97 ? -14.595 -12.460 11.503 1.00 96.19 97 ASN A N 1
ATOM 740 C CA . ASN A 1 97 ? -13.917 -12.210 12.770 1.00 96.19 97 ASN A CA 1
ATOM 741 C C . ASN A 1 97 ? -12.382 -12.122 12.634 1.00 96.19 97 ASN A C 1
ATOM 743 O O . ASN A 1 97 ? -11.637 -12.745 13.393 1.00 96.19 97 ASN A O 1
ATOM 747 N N . LYS A 1 98 ? -11.924 -11.354 11.642 1.00 97.56 98 LYS A N 1
ATOM 748 C CA . LYS A 1 98 ? -10.507 -11.128 11.331 1.00 97.56 98 LYS A CA 1
ATOM 749 C C . LYS A 1 98 ? -10.160 -9.643 11.404 1.00 97.56 98 LYS A C 1
ATOM 751 O O . LYS A 1 98 ? -11.027 -8.825 11.112 1.00 97.56 98 LYS A O 1
ATOM 756 N N . PRO A 1 99 ? -8.920 -9.272 11.751 1.00 98.31 99 PRO A N 1
ATOM 757 C CA . PRO A 1 99 ? -8.457 -7.894 11.650 1.00 98.31 99 PRO A CA 1
ATOM 758 C C . PRO A 1 99 ? -8.397 -7.406 10.193 1.00 98.31 99 PRO A C 1
ATOM 760 O O . PRO A 1 99 ? -8.299 -8.193 9.249 1.00 98.31 99 PRO A O 1
ATOM 763 N N . LEU A 1 100 ? -8.419 -6.087 10.024 1.00 98.31 100 LEU A N 1
ATOM 764 C CA . LEU A 1 100 ? -8.221 -5.396 8.755 1.00 98.31 100 LEU A CA 1
ATOM 765 C C . LEU A 1 100 ? -6.739 -5.105 8.524 1.00 98.31 100 LEU A C 1
ATOM 767 O O . LEU A 1 100 ? -6.044 -4.605 9.413 1.00 98.31 100 LEU A O 1
ATOM 771 N N . PHE A 1 101 ? -6.290 -5.361 7.301 1.00 98.44 101 PHE A N 1
ATOM 772 C CA . PHE A 1 101 ? -5.052 -4.831 6.751 1.00 98.44 101 PHE A CA 1
ATOM 773 C C . PHE A 1 101 ? -5.422 -3.748 5.737 1.00 98.44 101 PHE A C 1
ATOM 775 O O . PHE A 1 101 ? -5.959 -4.053 4.673 1.00 98.44 101 PHE A O 1
ATOM 782 N N . VAL A 1 102 ? -5.178 -2.485 6.083 1.00 98.44 102 VAL A N 1
ATOM 783 C CA . VAL A 1 102 ? -5.469 -1.333 5.224 1.00 98.44 102 VAL A CA 1
ATOM 784 C C . VAL A 1 102 ? -4.185 -0.891 4.537 1.00 98.44 102 VAL A C 1
ATOM 786 O O . VAL A 1 102 ? -3.234 -0.477 5.198 1.00 98.44 102 VAL A O 1
ATOM 789 N N . ASP A 1 103 ? -4.177 -0.959 3.214 1.00 98.00 103 ASP A N 1
ATOM 790 C CA . ASP A 1 103 ? -3.090 -0.543 2.336 1.00 98.00 103 ASP A CA 1
ATOM 791 C C . ASP A 1 103 ? -3.484 0.737 1.593 1.00 98.00 103 ASP A C 1
ATOM 793 O O . ASP A 1 103 ? -4.289 0.714 0.663 1.00 98.00 103 ASP A O 1
ATOM 797 N N . PHE A 1 104 ? -2.925 1.874 2.008 1.00 98.12 104 PHE A N 1
ATOM 798 C CA . PHE A 1 104 ? -3.012 3.107 1.231 1.00 98.12 104 PHE A CA 1
ATOM 799 C C . PHE A 1 104 ? -1.965 3.071 0.126 1.00 98.12 104 PHE A C 1
ATOM 801 O O . PHE A 1 104 ? -0.758 3.186 0.374 1.00 98.12 104 PHE A O 1
ATOM 808 N N . THR A 1 105 ? -2.457 2.950 -1.100 1.00 96.44 105 THR A N 1
ATOM 809 C CA . THR A 1 105 ? -1.646 2.671 -2.281 1.00 96.44 105 THR A CA 1
ATOM 810 C C . THR A 1 105 ? -2.001 3.610 -3.428 1.00 96.44 105 THR A C 1
ATOM 812 O O . THR A 1 105 ? -2.859 4.486 -3.302 1.00 96.44 105 THR A O 1
ATOM 815 N N . GLY A 1 106 ? -1.322 3.460 -4.559 1.00 93.44 106 GLY A N 1
ATOM 816 C CA . GLY A 1 106 ? -1.628 4.220 -5.764 1.00 93.44 106 GLY A CA 1
ATOM 817 C C . GLY A 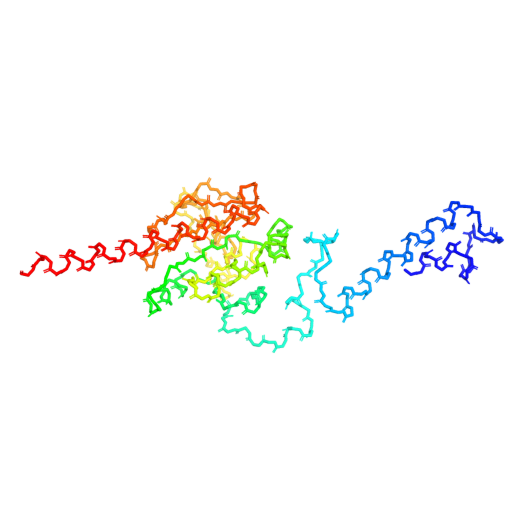1 106 ? -1.141 3.521 -7.023 1.00 93.44 106 GLY A C 1
ATOM 818 O O . GLY A 1 106 ? -0.117 2.834 -7.011 1.00 93.44 106 GLY A O 1
ATOM 819 N N . HIS A 1 107 ? -1.852 3.742 -8.124 1.00 89.00 107 HIS A N 1
ATOM 820 C CA . HIS A 1 107 ? -1.513 3.224 -9.449 1.00 89.00 107 HIS A CA 1
ATOM 821 C C . HIS A 1 107 ? -0.108 3.651 -9.877 1.00 89.00 107 HIS A C 1
ATOM 823 O O . HIS A 1 107 ? 0.665 2.846 -10.395 1.00 89.00 107 HIS A O 1
ATOM 829 N N . GLY A 1 108 ? 0.249 4.913 -9.619 1.00 86.88 108 GLY A N 1
ATOM 830 C CA . GLY A 1 108 ? 1.567 5.473 -9.935 1.00 86.88 108 GLY A CA 1
ATOM 831 C C . GLY A 1 108 ? 2.636 5.271 -8.854 1.00 86.88 108 GLY A C 1
ATOM 832 O O . GLY A 1 108 ? 3.728 5.834 -8.959 1.00 86.88 108 GLY A O 1
ATOM 833 N N . CYS A 1 109 ? 2.344 4.527 -7.785 1.00 91.94 109 CYS A N 1
ATOM 834 C CA . CYS A 1 109 ? 3.214 4.445 -6.615 1.00 91.94 109 CYS A CA 1
ATOM 835 C C . CYS A 1 109 ? 4.340 3.410 -6.788 1.00 91.94 109 CYS A C 1
ATOM 837 O O . CYS A 1 109 ? 4.194 2.231 -6.458 1.00 91.94 109 CYS A O 1
ATOM 839 N N . VAL A 1 110 ? 5.518 3.871 -7.222 1.00 90.75 110 VAL A N 1
ATOM 840 C CA . VAL A 1 110 ? 6.721 3.034 -7.425 1.00 90.75 110 VAL A CA 1
ATOM 841 C C . VAL A 1 110 ? 7.084 2.219 -6.176 1.00 90.75 110 VAL A C 1
ATOM 843 O O . VAL A 1 110 ? 7.370 1.028 -6.263 1.00 90.75 110 VAL A O 1
ATOM 846 N N . ASN A 1 111 ? 7.068 2.847 -4.997 1.00 93.69 111 ASN A N 1
ATOM 847 C CA . ASN A 1 111 ? 7.439 2.181 -3.746 1.00 93.69 111 ASN A CA 1
ATOM 848 C C . ASN A 1 111 ? 6.395 1.146 -3.298 1.00 93.69 111 ASN A C 1
ATOM 850 O O . ASN A 1 111 ? 6.769 0.132 -2.716 1.00 93.69 111 ASN A O 1
ATOM 854 N N . CYS A 1 112 ? 5.114 1.358 -3.613 1.00 94.19 112 CYS A N 1
ATOM 855 C CA . CYS A 1 112 ? 4.054 0.384 -3.357 1.00 94.19 112 CYS A CA 1
ATOM 856 C C . CYS A 1 112 ? 4.302 -0.880 -4.184 1.00 94.19 112 CYS A C 1
ATOM 858 O O . CYS A 1 112 ? 4.342 -1.982 -3.646 1.00 94.19 112 CYS A O 1
ATOM 860 N N . ARG A 1 113 ? 4.609 -0.717 -5.478 1.00 91.44 113 ARG A N 1
ATOM 861 C CA . ARG A 1 113 ? 4.936 -1.850 -6.356 1.00 91.44 113 ARG A CA 1
ATOM 862 C C . ARG A 1 113 ? 6.187 -2.599 -5.897 1.00 91.44 113 ARG A C 1
ATOM 864 O O . ARG A 1 113 ? 6.206 -3.821 -5.917 1.00 91.44 113 ARG A O 1
ATOM 871 N N . LYS A 1 114 ? 7.209 -1.895 -5.398 1.00 90.50 114 LYS A N 1
ATOM 872 C CA . LYS A 1 114 ? 8.390 -2.548 -4.804 1.00 90.50 114 LYS A CA 1
ATOM 873 C C . LYS A 1 114 ? 8.041 -3.424 -3.605 1.00 90.50 114 LYS A C 1
ATOM 875 O O . LYS A 1 114 ? 8.610 -4.505 -3.475 1.00 90.50 114 LYS A O 1
ATOM 880 N N . MET A 1 115 ? 7.136 -2.972 -2.740 1.00 94.56 115 MET A N 1
ATOM 881 C CA . MET A 1 115 ? 6.661 -3.766 -1.603 1.00 94.56 115 MET A CA 1
ATOM 882 C C . MET A 1 115 ? 5.879 -4.988 -2.070 1.00 94.56 115 MET A C 1
ATOM 884 O O . MET A 1 115 ? 6.160 -6.103 -1.632 1.00 94.56 115 MET A O 1
ATOM 888 N N . GLU A 1 116 ? 4.959 -4.789 -3.008 1.00 92.31 116 GLU A N 1
ATOM 889 C CA . GLU A 1 116 ? 4.178 -5.873 -3.591 1.00 92.31 116 GLU A CA 1
ATOM 890 C C . GLU A 1 116 ? 5.051 -6.895 -4.305 1.00 92.31 116 GLU A C 1
ATOM 892 O O . GLU A 1 116 ? 4.749 -8.070 -4.258 1.00 92.31 116 GLU A O 1
ATOM 897 N N . GLU A 1 117 ? 6.135 -6.504 -4.961 1.00 88.44 117 GLU A N 1
ATOM 898 C CA . GLU A 1 117 ? 6.950 -7.444 -5.734 1.00 88.44 117 GLU A CA 1
ATOM 899 C C . GLU A 1 117 ? 8.025 -8.145 -4.899 1.00 88.44 117 GLU A C 1
ATOM 901 O O . GLU A 1 117 ? 8.382 -9.279 -5.209 1.00 88.44 117 GLU A O 1
ATOM 906 N N . ASN A 1 118 ? 8.545 -7.493 -3.852 1.00 90.00 118 ASN A N 1
ATOM 907 C CA . ASN A 1 118 ? 9.719 -7.986 -3.122 1.00 90.00 118 ASN A CA 1
ATOM 908 C C . ASN A 1 118 ? 9.434 -8.391 -1.670 1.00 90.00 118 ASN A C 1
ATOM 910 O O . ASN A 1 118 ? 10.210 -9.160 -1.109 1.00 90.00 118 ASN A O 1
ATOM 914 N N . VAL A 1 119 ? 8.359 -7.887 -1.053 1.00 94.94 119 VAL A N 1
ATOM 915 C CA . VAL A 1 119 ? 8.039 -8.146 0.363 1.00 94.94 119 VAL A CA 1
ATOM 916 C C . VAL A 1 119 ? 6.784 -9.000 0.499 1.00 94.94 119 VAL A C 1
ATOM 918 O O . VAL A 1 119 ? 6.818 -10.043 1.145 1.00 94.94 119 VAL A O 1
ATOM 921 N N . TRP A 1 120 ? 5.690 -8.609 -0.155 1.00 95.44 120 TRP A N 1
ATOM 922 C CA . TRP A 1 120 ? 4.408 -9.309 -0.051 1.00 95.44 120 TRP A CA 1
ATOM 923 C C . TRP A 1 120 ? 4.422 -10.788 -0.461 1.00 95.44 120 TRP A C 1
ATOM 925 O O . TRP A 1 120 ? 3.760 -11.553 0.233 1.00 95.44 120 TRP A O 1
ATOM 935 N N . PRO A 1 121 ? 5.142 -11.243 -1.510 1.00 93.12 121 PRO A N 1
ATOM 936 C CA . PRO A 1 121 ? 5.079 -12.638 -1.942 1.00 93.12 121 PRO A CA 1
ATOM 937 C C . PRO A 1 121 ? 5.926 -13.566 -1.068 1.00 93.12 121 PRO A C 1
ATOM 939 O O . PRO A 1 121 ? 5.931 -14.777 -1.290 1.00 93.12 121 PRO A O 1
ATOM 942 N N . LEU A 1 122 ? 6.682 -13.023 -0.108 1.00 94.88 122 LEU A N 1
ATOM 943 C CA . LEU A 1 122 ? 7.561 -13.829 0.722 1.00 94.88 122 LEU A CA 1
ATOM 944 C C . LEU A 1 122 ? 6.748 -14.755 1.644 1.00 94.88 122 LEU A C 1
ATOM 946 O O . LEU A 1 122 ? 5.720 -14.333 2.191 1.00 94.88 122 LEU A O 1
ATOM 950 N N . PRO A 1 123 ? 7.219 -16.000 1.860 1.00 94.94 123 PRO A N 1
ATOM 951 C CA . PRO A 1 123 ? 6.577 -16.939 2.772 1.00 94.94 123 PRO A CA 1
ATOM 952 C C . PRO A 1 123 ? 6.402 -16.348 4.172 1.00 94.94 123 PRO A C 1
ATOM 954 O O . PRO A 1 123 ? 7.257 -15.606 4.665 1.00 94.94 123 PRO A O 1
ATOM 957 N N . GLY A 1 124 ? 5.290 -16.670 4.823 1.00 94.44 124 GLY A N 1
ATOM 958 C CA . GLY A 1 124 ? 4.883 -16.043 6.074 1.00 94.44 124 GLY A CA 1
ATOM 959 C C . GLY A 1 124 ? 4.133 -14.735 5.842 1.00 94.44 124 GLY A C 1
ATOM 960 O O . GLY A 1 124 ? 3.013 -14.610 6.316 1.00 94.44 124 GLY A O 1
ATOM 961 N N . ILE A 1 125 ? 4.673 -13.779 5.079 1.00 97.62 125 ILE A N 1
ATOM 962 C CA . ILE A 1 125 ? 3.987 -12.495 4.832 1.00 97.62 125 ILE A CA 1
ATOM 963 C C . ILE A 1 125 ? 2.711 -12.719 4.019 1.00 97.62 125 ILE A C 1
ATOM 965 O O . ILE A 1 125 ? 1.626 -12.348 4.473 1.00 97.62 125 ILE A O 1
ATOM 969 N N . ILE A 1 126 ? 2.819 -13.384 2.865 1.00 95.81 126 ILE A N 1
ATOM 970 C CA . ILE A 1 126 ? 1.651 -13.663 2.019 1.00 95.81 126 ILE A CA 1
ATOM 971 C C . ILE A 1 126 ? 0.608 -14.514 2.752 1.00 95.81 126 ILE A C 1
ATOM 973 O O . ILE A 1 126 ? -0.594 -14.314 2.587 1.00 95.81 126 ILE A O 1
ATOM 977 N N . ASP A 1 127 ? 1.064 -15.432 3.605 1.00 96.12 127 ASP A N 1
ATOM 978 C CA . ASP A 1 127 ? 0.196 -16.316 4.377 1.00 96.12 127 ASP A CA 1
ATOM 979 C C . ASP A 1 127 ? -0.598 -15.535 5.429 1.00 96.12 127 ASP A C 1
ATOM 981 O O . ASP A 1 127 ? -1.786 -15.802 5.614 1.00 96.12 127 ASP A O 1
ATOM 985 N N . HIS A 1 128 ? 0.014 -14.534 6.074 1.00 96.94 128 HIS A N 1
ATOM 986 C CA . HIS A 1 128 ? -0.702 -13.617 6.960 1.00 96.94 128 HIS A CA 1
ATOM 987 C C . HIS A 1 128 ? -1.751 -12.813 6.197 1.00 96.94 128 HIS A C 1
ATOM 989 O O . HIS A 1 128 ? -2.910 -12.799 6.613 1.00 96.94 128 HIS A O 1
ATOM 995 N N . LEU A 1 129 ? -1.367 -12.185 5.082 1.00 97.38 129 LEU A N 1
ATOM 996 C CA . LEU A 1 129 ? -2.282 -11.364 4.284 1.00 97.38 129 LEU A CA 1
ATOM 997 C C . LEU A 1 129 ? -3.481 -12.177 3.782 1.00 97.38 129 LEU A C 1
ATOM 999 O O . LEU A 1 129 ? -4.608 -11.704 3.856 1.00 97.38 129 LEU A O 1
ATOM 1003 N N . ARG A 1 130 ? -3.257 -13.417 3.334 1.00 95.44 130 ARG A N 1
ATOM 1004 C CA . ARG A 1 130 ? -4.316 -14.285 2.803 1.00 95.44 130 ARG A CA 1
ATOM 1005 C C . ARG A 1 130 ? -5.214 -14.874 3.890 1.00 95.44 130 ARG A C 1
ATOM 1007 O O . ARG A 1 130 ? -6.428 -14.945 3.719 1.00 95.44 130 ARG A O 1
ATOM 1014 N N . ASN A 1 131 ? -4.627 -15.360 4.983 1.00 96.69 131 ASN A N 1
ATOM 1015 C CA . ASN A 1 131 ? -5.359 -16.207 5.927 1.00 96.69 131 ASN A CA 1
ATOM 1016 C C . ASN A 1 131 ? -5.839 -15.447 7.163 1.00 96.69 131 ASN A C 1
ATOM 1018 O O . ASN A 1 131 ? -6.922 -15.741 7.673 1.00 96.69 131 ASN A O 1
ATOM 1022 N N . ASN A 1 132 ? -5.061 -14.471 7.631 1.00 97.69 132 ASN A N 1
ATOM 1023 C CA . ASN A 1 13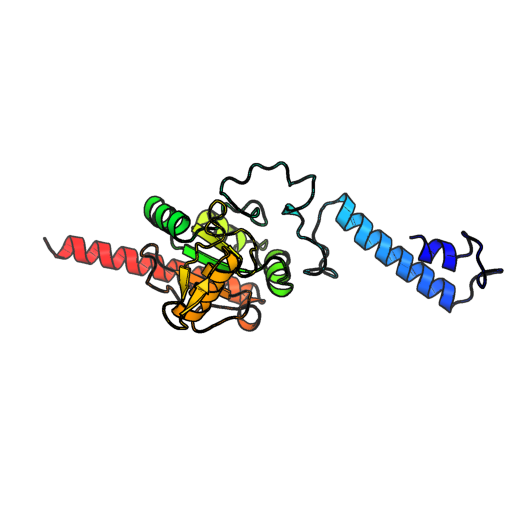2 ? -5.251 -13.859 8.946 1.00 97.69 132 ASN A CA 1
ATOM 1024 C C . ASN A 1 132 ? -5.884 -12.467 8.881 1.00 97.69 132 ASN A C 1
ATOM 1026 O O . ASN A 1 132 ? -6.464 -12.037 9.872 1.00 97.69 132 ASN A O 1
ATOM 1030 N N . TYR A 1 133 ? -5.820 -11.789 7.736 1.00 98.12 133 TYR A N 1
ATOM 1031 C CA . TYR A 1 133 ? -6.367 -10.447 7.549 1.00 98.12 133 TYR A CA 1
ATOM 1032 C C . TYR A 1 133 ? -7.465 -10.419 6.488 1.00 98.12 133 TYR A C 1
ATOM 1034 O O . TYR A 1 133 ? -7.485 -11.236 5.571 1.00 98.12 133 TYR A O 1
ATOM 1042 N N . VAL A 1 134 ? -8.369 -9.448 6.610 1.00 98.06 134 VAL A N 1
ATOM 1043 C CA . VAL A 1 134 ? -9.140 -8.945 5.469 1.00 98.06 134 VAL A CA 1
ATOM 1044 C C . VAL A 1 134 ? -8.364 -7.775 4.877 1.00 98.06 134 VAL A C 1
ATOM 1046 O O . VAL A 1 134 ? -8.109 -6.784 5.565 1.00 98.06 134 VAL A O 1
ATOM 1049 N N . VAL A 1 135 ? -7.939 -7.921 3.625 1.00 97.62 135 VAL A N 1
ATOM 1050 C CA . VAL A 1 135 ? -7.085 -6.955 2.926 1.00 97.62 135 VAL A CA 1
ATOM 1051 C C . VAL A 1 135 ? -7.963 -5.914 2.242 1.00 97.62 135 VAL A C 1
ATOM 1053 O O . VAL A 1 135 ? -8.900 -6.259 1.526 1.00 97.62 135 VAL A O 1
ATOM 1056 N N . VAL A 1 136 ? -7.649 -4.636 2.427 1.00 97.38 136 VAL A N 1
ATOM 1057 C CA . VAL A 1 136 ? -8.269 -3.538 1.683 1.00 97.38 136 VAL A CA 1
ATOM 1058 C C . VAL A 1 136 ? -7.193 -2.619 1.125 1.00 97.38 136 VAL A C 1
ATOM 1060 O O . VAL A 1 136 ? -6.398 -2.060 1.878 1.00 97.38 136 VAL A O 1
ATOM 1063 N N . SER A 1 137 ? -7.174 -2.461 -0.197 1.00 96.62 137 SER A N 1
ATOM 1064 C CA . SER A 1 137 ? -6.234 -1.589 -0.904 1.00 96.62 137 SER A CA 1
ATOM 1065 C C . SER A 1 137 ? -6.963 -0.342 -1.393 1.00 96.62 137 SER A C 1
ATOM 1067 O O . SER A 1 137 ? -7.751 -0.377 -2.343 1.00 96.62 137 SER A O 1
ATOM 1069 N N . LEU A 1 138 ? -6.688 0.773 -0.722 1.00 97.19 138 LEU A N 1
ATOM 1070 C CA . LEU A 1 138 ? -7.298 2.076 -0.943 1.00 97.19 138 LEU A CA 1
ATOM 1071 C C . LEU A 1 138 ? -6.404 2.913 -1.862 1.00 97.19 138 LEU A C 1
ATOM 1073 O O . LEU A 1 138 ? -5.414 3.509 -1.431 1.00 97.19 138 LEU A O 1
ATOM 1077 N N . TYR A 1 139 ? -6.764 2.952 -3.144 1.00 96.19 139 TYR A N 1
ATOM 1078 C CA . TYR A 1 139 ? -6.045 3.709 -4.167 1.00 96.19 139 TYR A CA 1
ATOM 1079 C C . TYR A 1 139 ? -6.330 5.207 -4.035 1.00 96.19 139 TYR A C 1
ATOM 1081 O O . TYR A 1 139 ? -7.430 5.663 -4.347 1.00 96.19 139 TYR A O 1
ATOM 1089 N N . VAL A 1 140 ? -5.338 5.986 -3.602 1.00 96.62 140 VAL A N 1
ATOM 1090 C CA . VAL A 1 140 ? -5.485 7.436 -3.357 1.00 96.62 140 VAL A CA 1
ATOM 1091 C C . VAL A 1 140 ? -5.454 8.275 -4.638 1.00 96.62 140 VAL A C 1
ATOM 1093 O O . VAL A 1 140 ? -5.882 9.429 -4.650 1.00 96.62 140 VAL A O 1
ATOM 1096 N N . ASP A 1 141 ? -4.963 7.709 -5.739 1.00 94.50 141 ASP A N 1
ATOM 1097 C CA . ASP A 1 141 ? -4.878 8.361 -7.047 1.00 94.50 141 ASP A CA 1
ATOM 1098 C C . ASP A 1 141 ? -5.971 7.903 -8.029 1.00 94.50 141 ASP A C 1
ATOM 1100 O O . ASP A 1 141 ? -5.989 8.365 -9.176 1.00 94.50 141 ASP A O 1
ATOM 1104 N N . GLU A 1 142 ? -6.924 7.087 -7.560 1.00 94.25 142 GLU A N 1
ATOM 1105 C CA . GLU A 1 142 ? -8.040 6.571 -8.352 1.00 94.25 142 GLU A CA 1
ATOM 1106 C C . GLU A 1 142 ? -8.905 7.706 -8.933 1.00 94.25 142 GLU A C 1
ATOM 1108 O O . GLU A 1 142 ? -9.342 8.640 -8.239 1.00 94.25 142 GLU A O 1
ATOM 1113 N N . LYS A 1 143 ? -9.147 7.623 -10.244 1.00 92.19 143 LYS A N 1
ATOM 1114 C CA . LYS A 1 143 ? -9.841 8.639 -11.046 1.00 92.19 143 LYS A CA 1
ATOM 1115 C C . LYS A 1 143 ? -11.324 8.343 -11.239 1.00 92.19 143 LYS A C 1
ATOM 1117 O O . LYS A 1 143 ? -12.040 9.230 -11.710 1.00 92.19 143 LYS A O 1
ATOM 1122 N N . VAL A 1 144 ? -11.800 7.162 -10.840 1.00 92.00 144 VAL A N 1
ATOM 1123 C CA . VAL A 1 144 ? -13.236 6.844 -10.800 1.00 92.00 144 VAL A CA 1
ATOM 1124 C C . VAL A 1 144 ? -13.989 7.896 -9.981 1.00 92.00 144 VAL A C 1
ATOM 1126 O O . VAL A 1 144 ? -13.596 8.245 -8.865 1.00 92.00 144 VAL A O 1
ATOM 1129 N N . ARG A 1 145 ? -15.071 8.439 -10.549 1.00 94.12 145 ARG A N 1
ATOM 1130 C CA . ARG A 1 145 ? -15.922 9.431 -9.878 1.00 94.12 145 ARG A CA 1
ATOM 1131 C C . ARG A 1 145 ? -16.762 8.768 -8.793 1.00 94.12 145 ARG A C 1
ATOM 1133 O O . ARG A 1 145 ? -17.340 7.719 -9.035 1.00 94.12 145 ARG A O 1
ATOM 1140 N N . LEU A 1 146 ? -16.905 9.440 -7.650 1.00 93.00 146 LEU A N 1
ATOM 1141 C CA . LEU A 1 146 ? -17.797 8.996 -6.568 1.00 93.00 146 LEU A CA 1
ATOM 1142 C C . LEU A 1 146 ? -19.267 8.977 -7.008 1.00 93.00 146 LEU A C 1
ATOM 1144 O O . LEU A 1 146 ? -20.030 8.110 -6.608 1.00 93.00 146 LEU A O 1
ATOM 1148 N N . PHE A 1 147 ? -19.650 9.943 -7.846 1.00 94.12 147 PHE A N 1
ATOM 1149 C CA . PHE A 1 147 ? -21.002 10.094 -8.376 1.00 94.12 147 PHE A CA 1
ATOM 1150 C C . PHE A 1 147 ? -20.931 10.161 -9.909 1.00 94.12 147 PHE A C 1
ATOM 1152 O O . PHE A 1 147 ? -20.901 11.260 -10.472 1.00 94.12 147 PHE A O 1
ATOM 1159 N N . PRO A 1 148 ? -20.828 9.016 -10.608 1.00 91.38 148 PRO A N 1
ATOM 1160 C CA . PRO A 1 148 ? -20.670 8.995 -12.065 1.00 91.38 148 PRO A CA 1
ATOM 1161 C C . PRO A 1 148 ? -21.867 9.630 -12.786 1.00 91.38 148 PRO A C 1
ATOM 1163 O O . PRO A 1 148 ? -21.675 10.395 -13.728 1.00 91.38 148 PRO A O 1
ATOM 1166 N N . GLU A 1 149 ? -23.077 9.412 -12.267 1.00 93.81 149 GLU A N 1
ATOM 1167 C CA . GLU A 1 149 ? -24.331 9.918 -12.841 1.00 93.81 149 GLU A CA 1
ATOM 1168 C C . GLU A 1 149 ? -24.572 11.419 -12.600 1.00 93.81 149 GLU A C 1
ATOM 1170 O O . GLU A 1 149 ? -25.429 12.026 -13.241 1.00 93.81 149 GLU A O 1
ATOM 1175 N N . ASN A 1 150 ? -23.838 12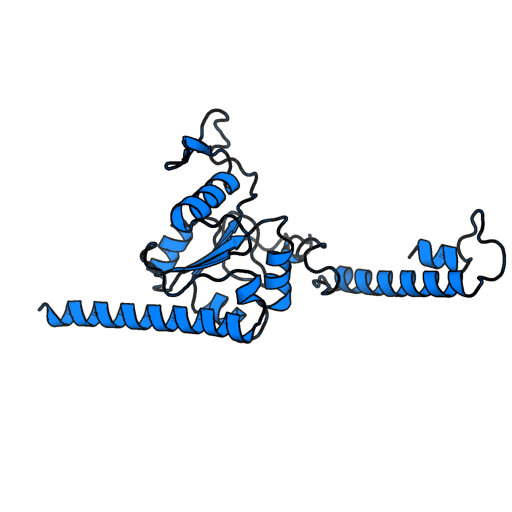.053 -11.675 1.00 93.06 150 ASN A N 1
ATOM 1176 C CA . ASN A 1 150 ? -24.019 13.469 -11.356 1.00 93.06 150 ASN A CA 1
ATOM 1177 C C . ASN A 1 150 ? -22.674 14.212 -11.281 1.00 93.06 150 ASN A C 1
ATOM 1179 O O . ASN A 1 150 ? -22.000 14.180 -10.249 1.00 93.06 150 ASN A O 1
ATOM 1183 N N . PRO A 1 151 ? -22.300 14.983 -12.320 1.00 87.81 151 PRO A N 1
ATOM 1184 C CA . PRO A 1 151 ? -21.012 15.669 -12.363 1.00 87.81 151 PRO A CA 1
ATOM 1185 C C . PRO A 1 151 ? -20.875 16.811 -11.344 1.00 87.81 151 PRO A C 1
ATOM 1187 O O . PRO A 1 151 ? -19.754 17.257 -11.076 1.00 87.81 151 PRO A O 1
ATOM 1190 N N . PHE A 1 152 ? -21.988 17.290 -10.784 1.00 89.75 152 PHE A N 1
ATOM 1191 C CA . PHE A 1 152 ? -22.010 18.355 -9.785 1.00 89.75 152 PHE A CA 1
ATOM 1192 C C . PHE A 1 152 ? -21.977 17.830 -8.350 1.00 89.75 152 PHE A C 1
ATOM 1194 O O . PHE A 1 152 ? -21.652 18.610 -7.457 1.00 89.75 152 PHE A O 1
ATOM 1201 N N . ALA A 1 153 ? -22.256 16.544 -8.127 1.00 93.62 153 ALA A N 1
ATOM 1202 C CA . ALA A 1 153 ? -22.176 15.934 -6.807 1.00 93.62 153 ALA A CA 1
ATOM 1203 C C . ALA A 1 153 ? -20.714 15.734 -6.368 1.00 93.62 153 ALA A C 1
ATOM 1205 O O . ALA A 1 153 ? -19.821 15.452 -7.173 1.00 93.62 153 ALA A O 1
ATOM 1206 N N . TYR A 1 154 ? -20.464 15.932 -5.076 1.00 94.44 154 TYR A N 1
ATOM 1207 C CA . TYR A 1 154 ? -19.170 15.754 -4.419 1.00 94.44 154 TYR A CA 1
ATOM 1208 C C . TYR A 1 154 ? -19.388 15.542 -2.920 1.00 94.44 154 TYR A C 1
ATOM 1210 O O . TYR A 1 154 ? -20.414 15.952 -2.376 1.00 94.44 154 TYR A O 1
ATOM 1218 N N . LEU A 1 155 ? -18.407 14.938 -2.255 1.00 95.25 155 LEU A N 1
ATOM 1219 C CA . LEU A 1 155 ? -18.303 14.989 -0.798 1.00 95.25 155 LEU A CA 1
ATOM 1220 C C . LEU A 1 155 ? -17.459 16.203 -0.397 1.00 95.25 155 LEU A C 1
ATOM 1222 O O . LEU A 1 155 ? -16.691 16.724 -1.207 1.00 95.25 155 LEU A O 1
ATOM 1226 N N . LEU A 1 156 ? -17.611 16.671 0.837 1.00 96.12 156 LEU A N 1
ATOM 1227 C CA . LEU A 1 156 ? -16.734 17.687 1.411 1.00 96.12 156 LEU A CA 1
ATOM 1228 C C . LEU A 1 156 ? -15.811 17.02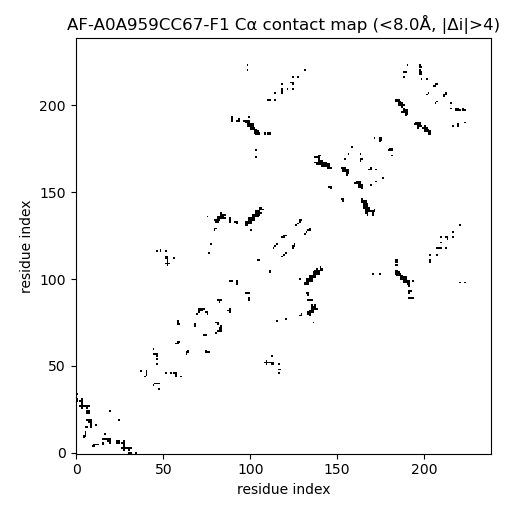7 2.423 1.00 96.12 156 LEU A C 1
ATOM 1230 O O . LEU A 1 156 ? -16.271 16.257 3.266 1.00 96.12 156 LEU A O 1
ATOM 1234 N N . ASP A 1 157 ? -14.525 17.343 2.338 1.00 95.31 157 ASP A N 1
ATOM 1235 C CA . ASP A 1 157 ? -13.576 16.992 3.381 1.00 95.31 157 ASP A CA 1
ATOM 1236 C C . ASP A 1 157 ? -13.993 17.691 4.692 1.00 95.31 157 ASP A C 1
ATOM 1238 O O . ASP A 1 157 ? -14.132 18.918 4.711 1.00 95.31 157 ASP A O 1
ATOM 1242 N N . PRO A 1 158 ? -14.206 16.947 5.791 1.00 91.81 158 PRO A N 1
ATOM 1243 C CA . PRO A 1 158 ? -14.675 17.523 7.047 1.00 91.81 158 PRO A CA 1
ATOM 1244 C C . PRO A 1 158 ? -13.650 18.438 7.734 1.00 91.81 158 PRO A C 1
ATOM 1246 O O . PRO A 1 158 ? -14.052 19.280 8.535 1.00 91.81 158 PRO A O 1
ATOM 1249 N N . LYS A 1 159 ? -12.348 18.284 7.460 1.00 92.38 159 LYS A N 1
ATOM 1250 C CA . LYS A 1 159 ? -11.286 19.115 8.043 1.00 92.38 159 LYS A CA 1
ATOM 1251 C C . LYS A 1 159 ? -10.937 20.312 7.165 1.00 92.38 159 LYS A C 1
ATOM 1253 O O . LYS A 1 159 ? -10.732 21.401 7.694 1.00 92.38 159 LYS A O 1
ATOM 1258 N N . THR A 1 160 ? -10.844 20.121 5.849 1.00 93.31 160 THR A N 1
ATOM 1259 C CA . THR A 1 160 ? -10.358 21.170 4.929 1.00 93.31 160 THR A CA 1
ATOM 1260 C C . THR A 1 160 ? -11.475 21.888 4.173 1.00 93.31 160 THR A C 1
ATOM 1262 O O . THR A 1 160 ? -11.270 22.999 3.685 1.00 93.31 160 THR A O 1
ATOM 1265 N N . GLY A 1 161 ? -12.660 21.278 4.058 1.00 93.69 161 GLY A N 1
ATOM 1266 C CA . GLY A 1 161 ? -13.751 21.768 3.213 1.00 93.69 161 GLY A CA 1
ATOM 1267 C C . GLY A 1 161 ? -13.514 21.574 1.710 1.00 93.69 161 GLY A C 1
ATOM 1268 O O . GLY A 1 161 ? -14.272 22.107 0.896 1.00 93.69 161 GLY A O 1
ATOM 1269 N N . GLU A 1 162 ? -12.476 20.835 1.311 1.00 94.56 162 GLU A N 1
ATOM 1270 C CA . GLU A 1 162 ? -12.197 20.543 -0.094 1.00 94.56 162 GLU A CA 1
ATOM 1271 C C . GLU A 1 162 ? -13.272 19.629 -0.707 1.00 94.56 162 GLU A C 1
ATOM 1273 O O . GLU A 1 162 ? -13.843 18.760 -0.047 1.00 94.56 162 GLU A O 1
ATOM 1278 N N . LYS A 1 163 ? -13.567 19.819 -1.999 1.00 95.88 163 LYS A N 1
ATOM 1279 C CA . LYS A 1 163 ? -14.533 18.990 -2.733 1.00 95.88 163 LYS A CA 1
ATOM 1280 C C . LYS A 1 163 ? -13.885 17.688 -3.195 1.00 95.88 163 LYS A C 1
ATOM 1282 O O . LYS A 1 163 ? -13.098 17.689 -4.139 1.00 95.88 163 LYS A O 1
ATOM 1287 N N . LEU A 1 164 ? -14.319 16.574 -2.626 1.00 96.56 164 LEU A N 1
ATOM 1288 C CA . LEU A 1 164 ? -13.896 15.228 -2.997 1.00 96.56 164 LEU A CA 1
ATOM 1289 C C . LEU A 1 164 ? -14.812 14.693 -4.103 1.00 96.56 164 LEU A C 1
ATOM 1291 O O . LEU A 1 164 ? -16.029 14.581 -3.933 1.00 96.56 164 LEU A O 1
ATOM 1295 N N . ARG A 1 165 ? -14.233 14.398 -5.268 1.00 95.00 165 ARG A N 1
ATOM 1296 C CA . ARG A 1 165 ? -14.975 14.035 -6.492 1.00 95.00 165 ARG A CA 1
ATOM 1297 C C . ARG A 1 165 ? -14.691 12.623 -6.981 1.00 95.00 165 ARG A C 1
ATOM 1299 O O . ARG A 1 165 ? -15.526 12.049 -7.679 1.00 95.00 165 ARG A O 1
ATOM 1306 N N . THR A 1 166 ? -13.528 12.081 -6.643 1.00 96.06 166 THR A N 1
ATOM 1307 C CA . THR A 1 166 ? -13.086 10.746 -7.051 1.00 96.06 166 THR A CA 1
ATOM 1308 C C . THR A 1 166 ? -12.873 9.839 -5.848 1.00 96.06 166 THR A C 1
ATOM 1310 O O . THR A 1 166 ? -12.665 10.323 -4.730 1.00 96.06 166 THR A O 1
ATOM 1313 N N . VAL A 1 167 ? -12.895 8.530 -6.090 1.00 95.62 167 VAL A N 1
ATOM 1314 C CA . VAL A 1 167 ? -12.540 7.503 -5.099 1.00 95.62 167 VAL A CA 1
ATOM 1315 C C . VAL A 1 167 ? -11.158 7.797 -4.504 1.00 95.62 167 VAL A C 1
ATOM 1317 O O . VAL A 1 167 ? -11.011 7.815 -3.285 1.00 95.62 167 VAL A O 1
ATOM 1320 N N . GLY A 1 168 ? -10.187 8.187 -5.336 1.00 96.06 168 GLY A N 1
ATOM 1321 C CA . GLY A 1 168 ? -8.860 8.583 -4.870 1.00 96.06 168 GLY A CA 1
ATOM 1322 C C . GLY A 1 168 ? -8.881 9.777 -3.921 1.00 96.06 168 GLY A C 1
ATOM 1323 O O . GLY A 1 168 ? -8.314 9.711 -2.835 1.00 96.06 168 GLY A O 1
ATOM 1324 N N . SER A 1 169 ? -9.622 10.841 -4.258 1.00 96.50 169 SER A N 1
ATOM 1325 C CA . SER A 1 169 ? -9.754 11.995 -3.355 1.00 96.50 169 SER A CA 1
ATOM 1326 C C . SER A 1 169 ? -10.422 11.628 -2.021 1.00 96.50 169 SER A C 1
ATOM 1328 O O . SER A 1 169 ? -9.991 12.128 -0.985 1.00 96.50 169 SER A O 1
ATOM 1330 N N . LYS A 1 170 ? -11.408 10.711 -2.019 1.00 97.00 170 LYS A N 1
ATOM 1331 C CA . LYS A 1 170 ? -12.027 10.172 -0.791 1.00 97.00 170 LYS A CA 1
ATOM 1332 C C . LYS A 1 170 ? -10.973 9.493 0.083 1.00 97.00 170 LYS A C 1
ATOM 1334 O O . LYS A 1 170 ? -10.871 9.818 1.264 1.00 97.00 170 LYS A O 1
ATOM 1339 N N . TRP A 1 171 ? -10.174 8.590 -0.484 1.00 97.50 171 TRP A N 1
ATOM 1340 C CA . TRP A 1 171 ? -9.189 7.825 0.283 1.00 97.50 171 TRP A CA 1
ATOM 1341 C C . TRP A 1 171 ? -7.953 8.630 0.684 1.00 97.50 171 TRP A C 1
ATOM 1343 O O . TRP A 1 171 ? -7.465 8.459 1.797 1.00 97.50 171 TRP A O 1
ATOM 1353 N N . SER A 1 172 ? -7.505 9.571 -0.148 1.00 97.06 172 SER A N 1
ATOM 1354 C CA . SER A 1 172 ? -6.453 10.527 0.216 1.00 97.06 172 SER A CA 1
ATOM 1355 C C . SER A 1 172 ? -6.881 11.391 1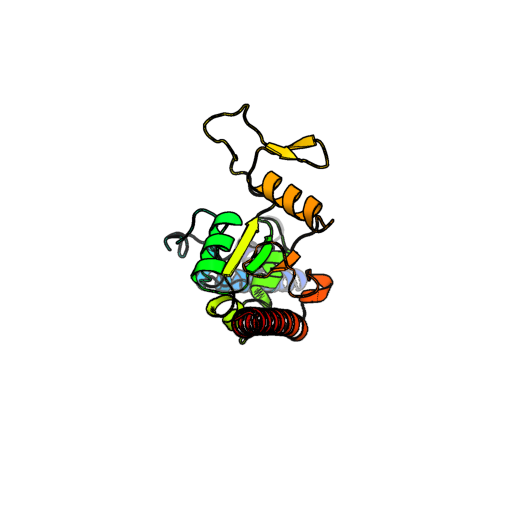.405 1.00 97.06 172 SER A C 1
ATOM 1357 O O . SER A 1 172 ? -6.126 11.536 2.366 1.00 97.06 172 SER A O 1
ATOM 1359 N N . ALA A 1 173 ? -8.103 11.935 1.367 1.00 97.25 173 ALA A N 1
ATOM 1360 C CA . ALA A 1 173 ? -8.665 12.697 2.479 1.00 97.25 173 ALA A CA 1
ATOM 1361 C C . ALA A 1 173 ? -8.817 11.822 3.727 1.00 97.25 173 ALA A C 1
ATOM 1363 O O . ALA A 1 173 ? -8.456 12.238 4.823 1.00 97.25 173 ALA A O 1
ATOM 1364 N N . PHE A 1 174 ? -9.296 10.583 3.576 1.00 96.25 174 PHE A N 1
ATOM 1365 C CA . PHE A 1 174 ? -9.394 9.631 4.681 1.00 96.25 174 PHE A CA 1
ATOM 1366 C C . PHE A 1 174 ? -8.029 9.367 5.334 1.00 96.25 174 PHE A C 1
ATOM 1368 O O . PHE A 1 174 ? -7.935 9.399 6.561 1.00 96.25 174 PHE A O 1
ATOM 1375 N N . GLN A 1 175 ? -6.976 9.150 4.541 1.00 97.19 175 GLN A N 1
ATOM 1376 C CA . GLN A 1 175 ? -5.624 8.902 5.045 1.00 97.19 175 GLN A CA 1
ATOM 1377 C C . GLN A 1 175 ? -5.118 10.085 5.883 1.00 97.19 175 GLN A C 1
ATOM 1379 O O . GLN A 1 175 ? -4.743 9.913 7.043 1.00 97.19 175 GLN A O 1
ATOM 1384 N N . VAL A 1 176 ? -5.183 11.298 5.328 1.00 97.00 176 VAL A N 1
ATOM 1385 C CA . VAL A 1 176 ? -4.727 12.523 6.004 1.00 97.00 176 VAL A CA 1
ATOM 1386 C C . VAL A 1 176 ? -5.573 12.809 7.244 1.00 97.00 176 VAL A C 1
ATOM 1388 O O . VAL A 1 176 ? -5.048 13.100 8.318 1.00 97.00 176 VAL A O 1
ATOM 1391 N N . ASN A 1 177 ? -6.894 12.671 7.142 1.00 96.06 177 ASN A N 1
ATOM 1392 C CA . ASN A 1 177 ? -7.794 13.016 8.235 1.00 96.06 177 ASN A CA 1
ATOM 1393 C C . ASN A 1 177 ? -7.691 12.061 9.428 1.00 96.06 177 ASN A C 1
ATOM 1395 O O . ASN A 1 177 ? -7.906 12.508 10.557 1.00 96.06 177 ASN A O 1
ATOM 1399 N N . ASN A 1 178 ? -7.336 10.794 9.216 1.00 95.12 178 ASN A N 1
ATOM 1400 C CA . ASN A 1 178 ? -7.233 9.815 10.300 1.00 95.12 178 ASN A CA 1
ATOM 1401 C C . ASN A 1 178 ? -5.799 9.597 10.796 1.00 95.12 178 ASN A C 1
ATOM 1403 O O . ASN A 1 178 ? -5.619 9.277 11.969 1.00 95.12 178 ASN A O 1
ATOM 1407 N N . PHE A 1 179 ? -4.790 9.784 9.939 1.00 95.75 179 PHE A N 1
ATOM 1408 C CA . PHE A 1 179 ? -3.405 9.410 10.253 1.00 95.75 179 PHE A CA 1
ATOM 1409 C C . PHE A 1 179 ? -2.391 10.543 10.112 1.00 95.75 179 PHE A C 1
ATOM 1411 O O . PHE A 1 179 ? -1.238 10.338 10.473 1.00 95.75 179 PHE A O 1
ATOM 1418 N N . ASP A 1 180 ? -2.796 11.717 9.616 1.00 95.69 180 ASP A N 1
ATOM 1419 C CA . ASP A 1 180 ? -1.910 12.870 9.387 1.00 95.69 180 ASP A CA 1
ATOM 1420 C C . ASP A 1 180 ? -0.711 12.536 8.474 1.00 95.69 180 ASP A C 1
ATOM 1422 O O . ASP A 1 180 ? 0.404 13.031 8.630 1.00 95.69 180 ASP A O 1
ATOM 1426 N N . VAL A 1 181 ? -0.943 11.643 7.506 1.00 95.19 181 VAL A N 1
ATOM 1427 C CA . VAL A 1 181 ? 0.051 11.178 6.532 1.00 95.19 181 VAL A CA 1
ATOM 1428 C C . VAL A 1 181 ? -0.561 11.208 5.137 1.00 95.19 181 VAL A C 1
ATOM 1430 O O . VAL A 1 181 ? -1.698 10.790 4.937 1.00 95.19 181 VAL A O 1
ATOM 1433 N N . SER A 1 182 ? 0.215 11.671 4.157 1.00 94.12 182 SER A N 1
ATOM 1434 C CA . SER A 1 182 ? -0.172 11.714 2.741 1.00 94.12 182 SER A CA 1
ATOM 1435 C C . SER A 1 182 ? 0.774 10.929 1.827 1.00 94.12 182 SER A C 1
ATOM 1437 O O . SER A 1 182 ? 0.657 11.027 0.608 1.00 94.12 182 SER A O 1
ATOM 1439 N N . ALA A 1 183 ? 1.755 10.220 2.391 1.00 95.00 183 ALA A N 1
ATOM 1440 C CA . ALA A 1 183 ? 2.717 9.420 1.641 1.00 95.00 183 ALA A CA 1
ATOM 1441 C C . ALA A 1 183 ? 2.212 7.981 1.455 1.00 95.00 183 ALA A C 1
ATOM 1443 O O . ALA A 1 183 ? 1.527 7.445 2.326 1.00 95.00 183 ALA A O 1
ATOM 1444 N N . GLN A 1 184 ? 2.582 7.355 0.335 1.00 95.62 184 GLN A N 1
ATOM 1445 C CA . GLN A 1 184 ? 2.304 5.949 0.029 1.00 95.62 184 GLN A CA 1
ATOM 1446 C C . GLN A 1 184 ? 3.612 5.207 -0.319 1.00 95.62 184 GLN A C 1
ATOM 1448 O O . GLN A 1 184 ? 4.542 5.819 -0.864 1.00 95.62 184 GLN A O 1
ATOM 1453 N N . PRO A 1 185 ? 3.709 3.893 -0.051 1.00 97.00 185 PRO A N 1
ATOM 1454 C CA . PRO A 1 185 ? 2.713 3.065 0.627 1.00 97.00 185 PRO A CA 1
ATOM 1455 C C . PRO A 1 185 ? 2.609 3.389 2.118 1.00 97.00 185 PRO A C 1
ATOM 1457 O O . PRO A 1 185 ? 3.605 3.755 2.749 1.00 97.00 185 PRO A O 1
ATOM 1460 N N . TYR A 1 186 ? 1.412 3.215 2.671 1.00 98.31 186 TYR A N 1
ATOM 1461 C CA . TYR A 1 186 ? 1.163 3.339 4.104 1.00 98.31 186 TYR A CA 1
ATOM 1462 C C . TYR A 1 186 ? 0.207 2.239 4.561 1.00 98.31 186 TYR A C 1
ATOM 1464 O O . TYR A 1 186 ? -0.895 2.112 4.032 1.00 98.31 186 TYR A O 1
ATOM 1472 N N . TYR A 1 187 ? 0.638 1.443 5.535 1.00 98.31 187 TYR A N 1
ATOM 1473 C CA . TYR A 1 187 ? -0.058 0.239 5.975 1.00 98.31 187 TYR A CA 1
ATOM 1474 C C . TYR A 1 187 ? -0.547 0.389 7.409 1.00 98.31 187 TYR A C 1
ATOM 1476 O O . TYR A 1 187 ? 0.229 0.716 8.314 1.00 98.31 187 TYR A O 1
ATOM 1484 N N . VAL A 1 188 ? -1.824 0.092 7.626 1.00 98.44 188 VAL A N 1
ATOM 1485 C CA . VAL A 1 188 ? -2.485 0.205 8.926 1.00 98.44 188 VAL A CA 1
ATOM 1486 C C . VAL A 1 188 ? -3.143 -1.126 9.276 1.00 98.44 188 VAL A C 1
ATOM 1488 O O . VAL A 1 188 ? -3.979 -1.629 8.529 1.00 98.44 188 VAL A O 1
ATOM 1491 N N . LEU A 1 189 ? -2.792 -1.684 10.437 1.00 98.44 189 LEU A N 1
ATOM 1492 C CA . LEU A 1 189 ? -3.485 -2.841 11.003 1.00 98.44 189 LEU A CA 1
ATOM 1493 C C . LEU A 1 189 ? -4.552 -2.351 11.966 1.00 98.44 189 LEU A C 1
ATOM 1495 O O . LEU A 1 189 ? -4.258 -1.651 12.940 1.00 98.44 189 LEU A O 1
ATOM 1499 N N . MET A 1 190 ? -5.792 -2.729 11.692 1.00 97.25 190 MET A N 1
ATOM 1500 C CA . MET A 1 190 ? -6.947 -2.238 12.426 1.00 97.25 190 MET A CA 1
ATOM 1501 C C . MET A 1 190 ? -7.816 -3.400 12.890 1.00 97.25 190 MET A C 1
ATOM 1503 O O . MET A 1 190 ? -7.967 -4.414 12.211 1.00 97.25 190 MET A O 1
ATOM 1507 N N . HIS A 1 191 ? -8.396 -3.266 14.073 1.00 97.56 191 HIS A N 1
ATOM 1508 C CA . HIS A 1 191 ? -9.394 -4.200 14.563 1.00 97.56 191 HIS A CA 1
ATOM 1509 C C . HIS A 1 191 ? -10.637 -4.155 13.658 1.00 97.56 191 HIS A C 1
ATOM 1511 O O . HIS A 1 191 ? -10.954 -3.133 13.048 1.00 97.56 191 HIS A O 1
ATOM 1517 N N . ASN A 1 192 ? -11.421 -5.234 13.625 1.00 96.25 192 ASN A N 1
ATOM 1518 C CA . ASN A 1 192 ? -12.698 -5.273 12.898 1.00 96.25 192 ASN A CA 1
ATOM 1519 C C . ASN A 1 192 ? -13.806 -4.383 13.500 1.00 96.25 192 ASN A C 1
ATOM 1521 O O . ASN A 1 192 ? -14.971 -4.507 13.136 1.00 96.25 192 ASN A O 1
ATOM 1525 N N . ASP A 1 193 ? -13.476 -3.472 14.419 1.00 94.44 193 ASP A N 1
ATOM 1526 C CA . ASP A 1 193 ? -14.381 -2.399 14.837 1.00 94.44 193 ASP A CA 1
ATOM 1527 C C . ASP A 1 193 ? -14.269 -1.159 13.931 1.00 94.44 193 ASP A C 1
ATOM 1529 O O . ASP A 1 193 ? -15.144 -0.291 13.980 1.00 94.44 193 ASP A O 1
ATOM 1533 N N . GLY A 1 194 ? -13.232 -1.103 13.084 1.00 91.06 194 GLY A N 1
ATOM 1534 C CA . GLY A 1 194 ? -12.958 -0.002 12.165 1.00 91.06 194 GLY A CA 1
ATOM 1535 C C . GLY A 1 194 ? -12.375 1.241 12.839 1.00 91.06 194 GLY A C 1
ATOM 1536 O O . GLY A 1 194 ? -12.401 2.315 12.242 1.00 91.06 194 GLY A O 1
ATOM 1537 N N . LYS A 1 195 ? -11.908 1.134 14.089 1.00 93.00 195 LYS A N 1
ATOM 1538 C CA . LYS A 1 195 ? -11.437 2.277 14.891 1.00 93.00 195 LYS A CA 1
ATOM 1539 C C . LYS A 1 195 ? -10.132 2.000 15.624 1.00 93.00 195 LYS A C 1
ATOM 1541 O O . LYS A 1 195 ? -9.295 2.892 15.736 1.00 93.00 195 LYS A O 1
ATOM 1546 N N . THR A 1 196 ? -9.961 0.791 16.148 1.00 96.00 196 THR A N 1
ATOM 1547 C CA . THR A 1 196 ? -8.840 0.473 17.033 1.00 96.00 196 THR A CA 1
ATOM 1548 C C . THR A 1 196 ? -7.626 0.054 16.218 1.00 96.00 196 THR A C 1
ATOM 1550 O O . THR A 1 196 ? -7.670 -0.938 15.491 1.00 96.00 196 THR A O 1
ATOM 1553 N N . LEU A 1 197 ? -6.525 0.794 16.355 1.00 97.19 197 LEU A N 1
ATOM 1554 C CA . LEU A 1 197 ? -5.239 0.410 15.778 1.00 97.19 197 LEU A CA 1
ATOM 1555 C C . LEU A 1 197 ? -4.608 -0.718 16.587 1.00 97.19 197 LEU A C 1
ATOM 1557 O O . LEU A 1 197 ? -4.560 -0.661 17.814 1.00 97.19 197 LEU A O 1
ATOM 1561 N N . LEU A 1 198 ? -4.115 -1.736 15.887 1.00 97.56 198 LEU A N 1
ATOM 1562 C CA . LEU A 1 198 ? -3.536 -2.925 16.516 1.00 97.56 198 LEU A CA 1
ATOM 1563 C C . LEU A 1 198 ? -2.055 -2.735 16.856 1.00 97.56 198 LEU A C 1
ATOM 1565 O O . LEU A 1 198 ? -1.554 -3.325 17.809 1.00 97.56 198 LEU A O 1
ATOM 1569 N N . ASN A 1 199 ? -1.359 -1.889 16.101 1.00 97.38 199 ASN A N 1
ATOM 1570 C CA . ASN A 1 199 ? 0.007 -1.456 16.365 1.00 97.38 199 ASN A CA 1
ATOM 1571 C C . ASN A 1 199 ? 0.308 -0.149 15.610 1.00 97.38 199 ASN A C 1
ATOM 1573 O O . ASN A 1 199 ? -0.576 0.461 15.006 1.00 97.38 199 ASN A O 1
ATOM 1577 N N . LYS A 1 200 ? 1.564 0.309 15.676 1.00 96.88 200 LYS A N 1
ATOM 1578 C CA . LYS A 1 200 ? 2.011 1.495 14.942 1.00 96.88 200 LYS A CA 1
ATOM 1579 C C . LYS A 1 200 ? 1.990 1.205 13.430 1.00 96.88 200 LYS A C 1
ATOM 1581 O O . LYS A 1 200 ? 2.665 0.259 13.023 1.00 96.88 200 LYS A O 1
ATOM 1586 N N . PRO A 1 201 ? 1.299 2.022 12.611 1.00 97.50 201 PRO A N 1
ATOM 1587 C CA . PRO A 1 201 ? 1.360 1.918 11.155 1.00 97.50 201 PRO A CA 1
ATOM 1588 C C . PRO A 1 201 ? 2.791 1.959 10.615 1.00 97.50 201 PRO A C 1
ATOM 1590 O O . PRO A 1 201 ? 3.675 2.575 11.221 1.00 97.50 201 PRO A O 1
ATOM 1593 N N . THR A 1 202 ? 3.004 1.347 9.453 1.00 97.06 202 THR A N 1
ATOM 1594 C CA . THR A 1 202 ? 4.312 1.314 8.789 1.00 97.06 202 THR A CA 1
ATOM 1595 C C . THR A 1 202 ? 4.225 1.833 7.358 1.00 97.06 202 THR A C 1
ATOM 1597 O O . THR A 1 202 ? 3.169 1.814 6.730 1.00 97.06 202 THR A O 1
ATOM 1600 N N . ASP A 1 203 ? 5.344 2.322 6.845 1.00 96.44 203 ASP A N 1
ATOM 1601 C CA . ASP A 1 203 ? 5.497 2.864 5.498 1.00 96.44 203 ASP A CA 1
ATOM 1602 C C . ASP A 1 203 ? 6.619 2.122 4.759 1.00 96.44 203 ASP A C 1
ATOM 1604 O O . ASP A 1 203 ? 7.169 1.132 5.245 1.00 96.44 203 ASP A O 1
ATOM 1608 N N . TYR A 1 204 ? 6.994 2.595 3.573 1.00 94.88 204 TYR A N 1
ATOM 1609 C CA . TYR A 1 204 ? 8.115 2.003 2.843 1.00 94.88 204 TYR A CA 1
ATOM 1610 C C . TYR A 1 204 ? 9.443 2.062 3.619 1.00 94.88 204 TYR A C 1
ATOM 1612 O O . TYR A 1 204 ? 10.194 1.088 3.641 1.00 94.88 204 TYR A O 1
ATOM 1620 N N . GLN A 1 205 ? 9.758 3.187 4.267 1.00 94.00 205 GLN A N 1
ATOM 1621 C CA . GLN A 1 205 ? 11.053 3.369 4.930 1.00 94.00 205 GLN A CA 1
ATOM 1622 C C . GLN A 1 205 ? 11.222 2.412 6.109 1.00 94.00 205 GLN A C 1
ATOM 1624 O O . GLN A 1 205 ? 12.306 1.867 6.299 1.00 94.00 205 GLN A O 1
ATOM 1629 N N . ASN A 1 206 ? 10.145 2.161 6.847 1.00 94.00 206 ASN A N 1
ATOM 1630 C CA . ASN A 1 206 ? 10.155 1.311 8.033 1.00 94.00 206 ASN A CA 1
ATOM 1631 C C . ASN A 1 206 ? 9.728 -0.138 7.747 1.00 94.00 206 ASN A C 1
ATOM 1633 O O . ASN A 1 206 ? 9.931 -1.006 8.591 1.00 94.00 206 ASN A O 1
ATOM 1637 N N . GLY A 1 207 ? 9.131 -0.408 6.583 1.00 92.25 207 GLY A N 1
ATOM 1638 C CA . GLY A 1 207 ? 8.537 -1.702 6.242 1.00 92.25 207 GLY A CA 1
ATOM 1639 C C . GLY A 1 207 ? 9.208 -2.470 5.103 1.00 92.25 207 GLY A C 1
ATOM 1640 O O . GLY A 1 207 ? 8.812 -3.600 4.854 1.00 92.25 207 GLY A O 1
ATOM 1641 N N . HIS A 1 208 ? 10.196 -1.910 4.401 1.00 92.50 208 HIS A N 1
ATOM 1642 C CA . HIS A 1 208 ? 10.828 -2.594 3.260 1.00 92.50 208 HIS A CA 1
ATOM 1643 C C . HIS A 1 208 ? 11.684 -3.815 3.635 1.00 92.50 208 HIS A C 1
ATOM 1645 O O . HIS A 1 208 ? 11.970 -4.635 2.763 1.00 92.50 208 HIS A O 1
ATOM 1651 N N . ASP A 1 209 ? 12.100 -3.946 4.898 1.00 96.69 209 ASP A N 1
ATOM 1652 C CA . ASP A 1 209 ? 12.752 -5.156 5.401 1.00 96.69 209 ASP A CA 1
ATOM 1653 C C . ASP A 1 209 ? 11.691 -6.238 5.694 1.00 96.69 209 ASP A C 1
ATOM 1655 O O . ASP A 1 209 ? 10.813 -6.018 6.539 1.00 96.69 209 ASP A O 1
ATOM 1659 N N . PRO A 1 210 ? 11.761 -7.421 5.054 1.00 96.50 210 PRO A N 1
ATOM 1660 C CA . PRO A 1 210 ? 10.788 -8.489 5.259 1.00 96.50 210 PRO A CA 1
ATOM 1661 C C . PRO A 1 210 ? 10.631 -8.965 6.706 1.00 96.50 210 PRO A C 1
ATOM 1663 O O . PRO A 1 210 ? 9.518 -9.281 7.126 1.00 96.50 210 PRO A O 1
ATOM 1666 N N . ALA A 1 211 ? 11.714 -9.026 7.483 1.00 97.00 211 ALA A N 1
ATOM 1667 C CA . ALA A 1 211 ? 11.653 -9.486 8.868 1.00 97.00 211 ALA A CA 1
ATOM 1668 C C . ALA A 1 211 ? 10.906 -8.474 9.746 1.00 97.00 211 ALA A C 1
ATOM 1670 O O . ALA A 1 211 ? 10.091 -8.856 10.594 1.00 97.00 211 ALA A O 1
ATOM 1671 N N . VAL A 1 212 ? 11.128 -7.181 9.495 1.00 97.44 212 VAL A N 1
ATOM 1672 C CA . VAL A 1 212 ? 10.405 -6.092 10.166 1.00 97.44 212 VAL A CA 1
ATOM 1673 C C . VAL A 1 212 ? 8.935 -6.097 9.753 1.00 97.44 212 VAL A C 1
ATOM 1675 O O . VAL A 1 212 ? 8.058 -6.021 10.613 1.00 97.44 212 VAL A O 1
ATOM 1678 N N . TYR A 1 213 ? 8.649 -6.264 8.460 1.00 98.00 213 TYR A N 1
ATOM 1679 C CA . TYR A 1 213 ? 7.279 -6.300 7.948 1.00 98.00 213 TYR A CA 1
ATOM 1680 C C . TYR A 1 213 ? 6.482 -7.486 8.496 1.00 98.00 213 TYR A C 1
ATOM 1682 O O . TYR A 1 213 ? 5.340 -7.326 8.926 1.00 98.00 213 TYR A O 1
ATOM 1690 N N . LYS A 1 214 ? 7.096 -8.673 8.556 1.00 97.88 214 LYS A N 1
ATOM 1691 C CA . LYS A 1 214 ? 6.471 -9.841 9.180 1.00 97.88 214 LYS A CA 1
ATOM 1692 C C . LYS A 1 214 ? 6.198 -9.591 10.663 1.00 97.88 214 LYS A C 1
ATOM 1694 O O . LYS A 1 214 ? 5.092 -9.849 11.117 1.00 97.88 214 LYS A O 1
ATOM 1699 N N . SER A 1 215 ? 7.159 -9.023 11.393 1.00 97.94 215 SER A N 1
ATOM 1700 C CA . SER A 1 215 ? 6.983 -8.686 12.814 1.00 97.94 215 SER A CA 1
ATOM 1701 C C . SER A 1 215 ? 5.843 -7.686 13.038 1.00 97.94 215 SER A C 1
ATOM 1703 O O . SER A 1 215 ? 5.115 -7.781 14.023 1.00 97.94 215 SER A O 1
ATOM 1705 N N . PHE A 1 216 ? 5.656 -6.741 12.113 1.00 98.38 216 PHE A N 1
ATOM 1706 C CA . PHE A 1 216 ? 4.518 -5.826 12.108 1.00 98.38 216 PHE A CA 1
ATOM 1707 C C . PHE A 1 216 ? 3.183 -6.577 11.968 1.00 98.38 216 PHE A C 1
ATOM 1709 O O . PHE A 1 216 ? 2.273 -6.326 12.759 1.00 98.38 216 PHE A O 1
ATOM 1716 N N . LEU A 1 217 ? 3.075 -7.533 11.039 1.00 98.56 217 LEU A N 1
ATOM 1717 C CA . LEU A 1 217 ? 1.876 -8.371 10.887 1.00 98.56 217 LEU A CA 1
ATOM 1718 C C . LEU A 1 217 ? 1.643 -9.275 12.108 1.00 98.56 217 LEU A C 1
ATOM 1720 O O . LEU A 1 217 ? 0.532 -9.322 12.630 1.00 98.56 217 LEU A O 1
ATOM 1724 N N . ASP A 1 218 ? 2.686 -9.940 12.606 1.00 98.19 218 ASP A N 1
ATOM 1725 C CA . ASP A 1 218 ? 2.612 -10.803 13.792 1.00 98.19 218 ASP A CA 1
ATOM 1726 C C . ASP A 1 218 ? 2.100 -10.010 15.006 1.00 98.19 218 ASP A C 1
ATOM 1728 O O . ASP A 1 218 ? 1.137 -10.399 15.665 1.00 98.19 218 ASP A O 1
ATOM 1732 N N . CYS A 1 219 ? 2.687 -8.835 15.253 1.00 97.94 219 CYS A N 1
ATOM 1733 C CA . CYS A 1 219 ? 2.316 -7.966 16.365 1.00 97.94 219 CYS A CA 1
ATOM 1734 C C . CYS A 1 219 ? 0.854 -7.505 16.287 1.00 97.94 219 CYS A C 1
ATOM 1736 O O . CYS A 1 219 ? 0.170 -7.472 17.313 1.00 97.94 219 CYS A O 1
ATOM 1738 N N . GLY A 1 220 ? 0.366 -7.158 15.093 1.00 97.75 220 GLY A N 1
ATOM 1739 C CA . GLY A 1 220 ? -1.028 -6.757 14.916 1.00 97.75 220 GLY A CA 1
ATOM 1740 C C . GLY A 1 220 ? -2.003 -7.911 15.149 1.00 97.75 220 GLY A C 1
ATOM 1741 O O . GLY A 1 220 ? -3.041 -7.717 15.783 1.00 97.75 220 GLY A O 1
ATOM 1742 N N . LEU A 1 221 ? -1.671 -9.114 14.674 1.00 97.81 221 LEU A N 1
ATOM 1743 C CA . LEU A 1 221 ? -2.512 -10.296 14.856 1.00 97.81 221 LEU A CA 1
ATOM 1744 C C . LEU A 1 221 ? -2.588 -10.691 16.334 1.00 97.81 221 LEU A C 1
ATOM 1746 O O . LEU A 1 221 ? -3.683 -10.902 16.856 1.00 97.81 221 LEU A O 1
ATOM 1750 N N . ASP A 1 222 ? -1.451 -10.701 17.028 1.00 97.81 222 ASP A N 1
ATOM 1751 C CA . ASP A 1 222 ? -1.395 -10.965 18.466 1.00 97.81 222 ASP A CA 1
ATOM 1752 C C . ASP A 1 222 ? -2.224 -9.951 19.264 1.00 97.81 222 ASP A C 1
ATOM 1754 O O . ASP A 1 222 ? -2.943 -10.323 20.193 1.00 97.81 222 ASP A O 1
ATOM 1758 N N . ALA A 1 223 ? -2.144 -8.664 18.910 1.00 97.44 223 ALA A N 1
ATOM 1759 C CA . ALA A 1 223 ? -2.941 -7.622 19.552 1.00 97.44 223 ALA A CA 1
ATOM 1760 C C . ALA A 1 223 ? -4.447 -7.846 19.341 1.00 97.44 223 ALA A C 1
ATOM 1762 O O . ALA A 1 223 ? -5.224 -7.701 20.285 1.00 97.44 223 ALA A O 1
ATOM 1763 N N . PHE A 1 224 ? -4.859 -8.252 18.136 1.00 97.31 224 PHE A N 1
ATOM 1764 C CA . PHE A 1 224 ? -6.256 -8.572 17.839 1.00 97.31 224 PHE A CA 1
ATOM 1765 C C . PHE A 1 224 ? -6.767 -9.744 18.686 1.00 97.31 224 PHE A C 1
ATOM 1767 O O . PHE A 1 224 ? -7.836 -9.642 19.289 1.00 97.31 224 PHE A O 1
ATOM 1774 N N . LEU A 1 225 ? -5.988 -10.825 18.787 1.00 95.56 225 LEU A N 1
ATOM 1775 C CA . LEU A 1 225 ? -6.351 -11.998 19.587 1.00 95.56 225 LEU A CA 1
ATOM 1776 C C . LEU A 1 225 ? -6.493 -11.648 21.075 1.00 95.56 225 LEU A C 1
ATOM 1778 O O . LEU A 1 225 ? -7.507 -11.978 21.683 1.00 95.56 225 LEU A O 1
ATOM 1782 N N . ARG A 1 226 ? -5.556 -10.877 21.642 1.00 94.50 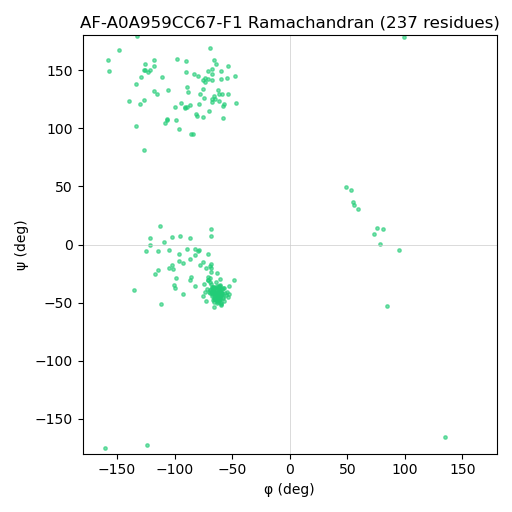226 ARG A N 1
ATOM 1783 C CA . ARG A 1 226 ? -5.645 -10.439 23.049 1.00 94.50 226 ARG A CA 1
ATOM 1784 C C . ARG A 1 226 ? -6.884 -9.588 23.331 1.00 94.50 226 ARG A C 1
ATOM 1786 O O . ARG A 1 226 ? -7.516 -9.751 24.371 1.00 94.50 226 ARG A O 1
ATOM 1793 N N . LEU A 1 227 ? -7.227 -8.669 22.425 1.00 91.25 227 LEU A N 1
ATOM 1794 C CA . LEU A 1 227 ? -8.409 -7.811 22.576 1.00 91.25 227 LEU A CA 1
ATOM 1795 C C . LEU A 1 227 ? -9.719 -8.596 22.445 1.00 91.25 227 LEU A C 1
ATOM 1797 O O . LEU A 1 227 ? -10.709 -8.254 23.094 1.00 91.25 227 LEU A O 1
ATOM 1801 N N . LYS A 1 228 ? -9.724 -9.649 21.625 1.00 85.06 228 LYS A N 1
ATOM 1802 C CA . LYS A 1 228 ? -10.852 -10.572 21.505 1.00 85.06 228 LYS A CA 1
ATOM 1803 C C . LYS A 1 228 ? -11.063 -11.355 22.803 1.00 85.06 228 LYS A C 1
ATOM 1805 O O . LYS A 1 228 ? -12.176 -11.345 23.326 1.00 85.06 228 LYS A O 1
ATOM 1810 N N . ASP A 1 229 ? -10.000 -11.942 23.347 1.00 79.75 229 ASP A N 1
ATOM 1811 C CA . ASP A 1 229 ? -10.065 -12.743 24.575 1.00 79.75 229 ASP A CA 1
ATOM 1812 C C . ASP A 1 229 ? -10.487 -11.896 25.788 1.00 79.75 229 ASP A C 1
ATOM 1814 O O . ASP A 1 229 ? -11.297 -12.330 26.607 1.00 79.75 229 ASP A O 1
ATOM 1818 N N . GLY A 1 230 ? -10.001 -10.651 25.881 1.00 74.31 230 GLY A N 1
ATOM 1819 C CA . GLY A 1 230 ? -10.391 -9.719 26.945 1.00 74.31 230 GLY A CA 1
ATOM 1820 C C . GLY A 1 230 ? -11.881 -9.355 26.920 1.00 74.31 230 GLY A C 1
ATOM 1821 O O . GLY A 1 230 ? -12.530 -9.353 27.964 1.00 74.31 230 GLY A O 1
ATO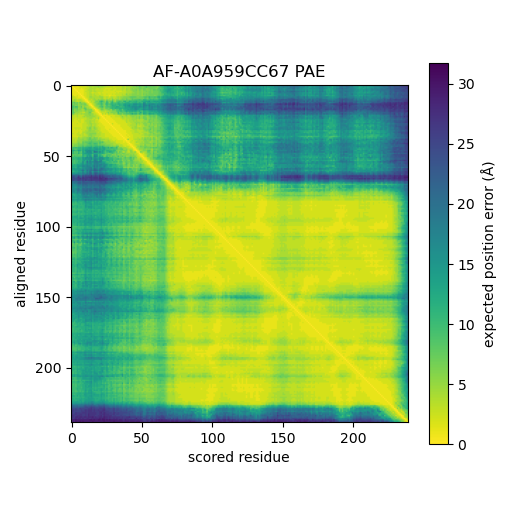M 1822 N N . LYS A 1 231 ? -12.454 -9.123 25.729 1.00 67.38 231 LYS A N 1
ATOM 1823 C CA . LYS A 1 231 ? -13.899 -8.865 25.579 1.00 67.38 231 LYS A CA 1
ATOM 1824 C C . LYS A 1 231 ? -14.746 -10.084 25.935 1.00 67.38 231 LYS A C 1
ATOM 1826 O O . LYS A 1 231 ? -15.821 -9.932 26.504 1.00 67.38 231 LYS A O 1
ATOM 1831 N N . GLU A 1 232 ? -14.282 -11.286 25.609 1.00 64.31 232 GLU A N 1
ATOM 1832 C CA . GLU A 1 232 ? -14.992 -12.519 25.959 1.00 64.31 232 GLU A CA 1
ATOM 1833 C C . GLU A 1 232 ? -15.008 -12.742 27.482 1.00 64.31 232 GLU A C 1
ATOM 1835 O O . GLU A 1 232 ? -16.046 -13.087 28.046 1.00 64.31 232 GLU A O 1
ATOM 1840 N N . GLN A 1 233 ? -13.905 -12.436 28.172 1.00 58.84 233 GLN A N 1
ATOM 1841 C CA . GLN A 1 233 ? -13.824 -12.512 29.635 1.00 58.84 233 GLN A CA 1
ATOM 1842 C C . GLN A 1 233 ? -14.703 -11.471 30.350 1.00 58.84 233 GLN A C 1
ATOM 1844 O O . GLN A 1 233 ? -15.367 -11.821 31.327 1.00 58.84 233 GLN A 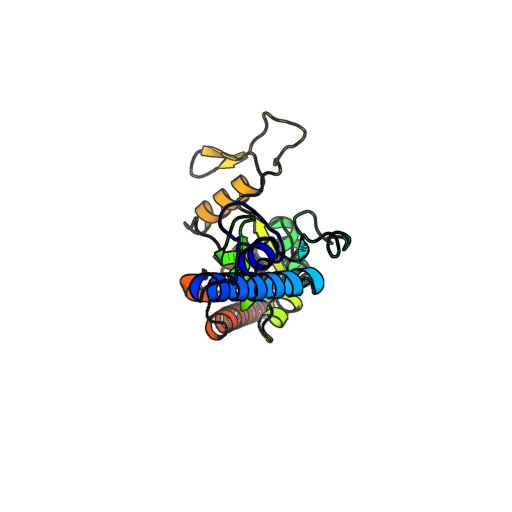O 1
ATOM 1849 N N . GLU A 1 234 ? -14.772 -10.228 29.860 1.00 62.47 234 GLU A N 1
ATOM 1850 C CA . GLU A 1 234 ? -15.689 -9.205 30.400 1.00 62.47 234 GLU A CA 1
ATOM 1851 C C . GLU A 1 234 ? -17.163 -9.625 30.273 1.00 62.47 234 GLU A C 1
ATOM 1853 O O . GLU A 1 234 ? -17.946 -9.425 31.201 1.00 62.47 234 GLU A O 1
ATOM 1858 N N . MET A 1 235 ? -17.539 -10.263 29.161 1.00 58.94 235 MET A N 1
ATOM 1859 C CA . MET A 1 235 ? -18.912 -10.734 28.928 1.00 58.94 235 MET A CA 1
ATOM 1860 C C . MET A 1 235 ? -19.292 -11.936 29.809 1.00 58.94 235 MET A C 1
ATOM 1862 O O . MET A 1 235 ? -20.466 -12.105 30.133 1.00 58.94 235 MET A O 1
ATOM 1866 N N . ILE A 1 236 ? -18.324 -12.767 30.211 1.00 62.00 236 ILE A N 1
ATOM 1867 C CA . ILE A 1 236 ? -18.551 -13.911 31.113 1.00 62.00 236 ILE A CA 1
ATOM 1868 C C . ILE A 1 236 ? -18.580 -13.464 32.584 1.00 62.00 236 ILE A C 1
ATOM 1870 O O . ILE A 1 236 ? -19.364 -13.998 33.364 1.00 62.00 236 ILE A O 1
ATOM 1874 N N . GLY A 1 237 ? -17.760 -12.479 32.969 1.00 53.97 237 GLY A N 1
ATOM 1875 C CA . GLY A 1 237 ? -17.681 -11.958 34.341 1.00 53.97 237 GLY A CA 1
ATOM 1876 C C . GLY A 1 237 ? -18.786 -10.970 34.740 1.00 53.97 237 GLY A C 1
ATOM 1877 O O . GLY A 1 237 ? -18.839 -10.567 35.899 1.00 53.97 237 GLY A O 1
ATOM 1878 N N . ALA A 1 238 ? -19.647 -10.569 33.800 1.00 53.28 238 ALA A N 1
ATOM 1879 C CA . ALA A 1 238 ? -20.776 -9.664 34.025 1.00 53.28 238 ALA A CA 1
ATOM 1880 C C . ALA A 1 238 ? -22.124 -10.379 34.286 1.00 53.28 238 ALA A C 1
ATOM 1882 O O . ALA A 1 238 ? -23.153 -9.702 34.346 1.00 53.28 238 ALA A O 1
ATOM 1883 N N . ASN A 1 239 ? -22.122 -11.712 34.437 1.00 42.62 239 ASN A N 1
ATOM 1884 C CA . ASN A 1 239 ? -23.299 -12.532 34.767 1.00 42.62 239 ASN A CA 1
ATOM 1885 C C . ASN A 1 239 ? -23.306 -12.992 36.228 1.00 42.62 239 ASN A C 1
ATOM 1887 O O . ASN A 1 239 ? -22.256 -13.488 36.696 1.00 42.62 239 ASN A O 1
#

pLDDT: mean 87.69, std 12.7, range [42.62, 98.56]

Radius of gyration: 23.39 Å; Cα contacts (8 Å, |Δi|>4): 353; chains: 1; bounding box: 59×39×77 Å

Solvent-accessible surface area (backbone atoms only — not comparable to full-atom values): 13165 Å² total; per-residue (Å²): 79,71,67,16,39,32,32,64,38,75,48,82,52,96,92,38,85,64,85,57,51,72,69,36,45,52,52,14,51,52,36,38,53,51,38,50,55,53,46,51,25,65,75,68,58,45,84,45,80,93,43,51,39,74,56,81,60,54,61,75,33,80,89,44,59,70,61,77,59,92,44,80,69,80,77,48,72,92,83,42,81,46,27,54,44,71,68,62,36,38,53,47,10,47,73,71,69,25,35,33,37,39,35,38,34,39,92,85,35,36,62,34,40,38,40,58,70,70,36,42,74,36,86,65,41,38,53,41,51,62,73,56,31,36,32,26,49,36,39,35,69,41,76,56,51,73,42,76,93,37,89,85,55,62,48,66,40,91,87,79,63,46,77,28,46,21,49,1,46,48,40,42,48,49,39,33,74,75,65,76,45,87,70,67,29,32,39,40,38,28,35,44,82,77,76,48,68,36,52,86,63,44,32,56,91,73,33,67,49,55,70,53,36,40,49,53,52,51,49,23,51,53,40,47,52,54,56,50,55,52,53,53,48,54,65,61,72,74,109

Secondary structure (DSSP, 8-state):
-HHHHHHTTSS--TT--SSPPHHHHHHHHHHHHHHHHHHHHHHHT---GGGTTTSPPGGGSTTTTTS--SSSSSPPGGG--EESSHHHHHHHHHHHT--EEEEEE-TT-HHHHHHHHHTTTSTTHHHIIIII-EEEEEETT---BSSTT-TT--EE-TTT--EE-BHHHHHHHHHHHHHS---SSEEEEE-TTSS-BSS--EEHHHH-SHHHHHHHHHHHHHHHHHHHHHHHHHHHHT-

Sequence (239 aa):
LVLALYQFGIIPWKGNKGRPGPGRLALGTASLAFAFYVGSGLVNYQSLSLLSGLAPPVHYSYKYGGEQHKHDGPGCPHDLDCYHDFDEALAEAKRQNKPLFVDFTGHGCVNCRKMEENVWPLPGIIDHLRNNYVVVSLYVDEKVRLFPENPFAYLLDPKTGEKLRTVGSKWSAFQVNNFDVSAQPYYVLMHNDGKTLLNKPTDYQNGHDPAVYKSFLDCGLDAFLRLKDGKEQEMIGAN